Protein AF-A0A286U8Z6-F1 (afdb_monomer)

Structure (mmCIF, N/CA/C/O backbone):
data_AF-A0A286U8Z6-F1
#
_entry.id   AF-A0A286U8Z6-F1
#
loop_
_atom_site.group_PDB
_atom_site.id
_atom_site.type_symbol
_atom_site.label_atom_id
_atom_site.label_alt_id
_atom_site.label_comp_id
_atom_site.label_asym_id
_atom_site.label_entity_id
_atom_site.label_seq_id
_atom_site.pdbx_PDB_ins_code
_atom_site.Cartn_x
_atom_site.Cartn_y
_atom_site.Cartn_z
_atom_site.occupancy
_atom_site.B_iso_or_equiv
_atom_site.auth_seq_id
_atom_site.auth_comp_id
_atom_site.auth_asym_id
_atom_site.auth_atom_id
_atom_site.pdbx_PDB_model_num
ATOM 1 N N . MET A 1 1 ? 6.404 -43.917 1.446 1.00 34.81 1 MET A N 1
ATOM 2 C CA . MET A 1 1 ? 6.718 -42.497 1.704 1.00 34.81 1 MET A CA 1
ATOM 3 C C . MET A 1 1 ? 7.779 -42.082 0.698 1.00 34.81 1 MET A C 1
ATOM 5 O O . MET A 1 1 ? 8.939 -42.401 0.907 1.00 34.81 1 MET A O 1
ATOM 9 N N . SER A 1 2 ? 7.376 -41.496 -0.434 1.00 27.55 2 SER A N 1
ATOM 10 C CA . SER A 1 2 ? 8.307 -41.055 -1.483 1.00 27.55 2 SER A CA 1
ATOM 11 C C . SER A 1 2 ? 8.487 -39.549 -1.390 1.00 27.55 2 SER A C 1
ATOM 13 O O . SER A 1 2 ? 7.549 -38.795 -1.637 1.00 27.55 2 SER A O 1
ATOM 15 N N . SER A 1 3 ? 9.688 -39.123 -1.013 1.00 33.19 3 SER A N 1
ATOM 16 C CA . SER A 1 3 ? 10.133 -37.738 -1.104 1.00 33.19 3 SER A CA 1
ATOM 17 C C . SER A 1 3 ? 10.314 -37.378 -2.578 1.00 33.19 3 SER A C 1
ATOM 19 O O . SER A 1 3 ? 11.259 -37.844 -3.217 1.00 33.19 3 SER A O 1
ATOM 21 N N . ALA A 1 4 ? 9.408 -36.572 -3.128 1.00 36.56 4 ALA A N 1
ATOM 22 C CA . ALA A 1 4 ? 9.619 -35.959 -4.430 1.00 36.56 4 ALA A CA 1
ATOM 23 C C . ALA A 1 4 ? 10.790 -34.972 -4.316 1.00 36.56 4 ALA A C 1
ATOM 25 O O . ALA A 1 4 ? 10.744 -34.014 -3.543 1.00 36.56 4 ALA A O 1
ATOM 26 N N . PHE A 1 5 ? 11.863 -35.250 -5.049 1.00 37.28 5 PHE A N 1
ATOM 27 C CA . PHE A 1 5 ? 13.018 -34.374 -5.180 1.00 37.28 5 PHE A CA 1
ATOM 28 C C . PHE A 1 5 ? 12.557 -33.109 -5.919 1.00 37.28 5 PHE A C 1
ATOM 30 O O . PHE A 1 5 ? 12.151 -33.193 -7.075 1.00 37.28 5 PHE A O 1
ATOM 37 N N . SER A 1 6 ? 12.561 -31.955 -5.250 1.00 39.00 6 SER A N 1
ATOM 38 C CA . SER A 1 6 ? 12.288 -30.665 -5.891 1.00 39.00 6 SER A CA 1
ATOM 39 C C . SER A 1 6 ? 13.607 -30.138 -6.467 1.00 39.00 6 SER A C 1
ATOM 41 O O . SER A 1 6 ? 14.506 -29.812 -5.684 1.00 39.00 6 SER A O 1
ATOM 43 N N . PRO A 1 7 ? 13.802 -30.115 -7.798 1.00 43.09 7 PRO A N 1
ATOM 44 C CA . PRO A 1 7 ? 15.037 -29.604 -8.372 1.00 43.09 7 PRO A CA 1
ATOM 45 C C . PRO A 1 7 ? 15.140 -28.092 -8.134 1.00 43.09 7 PRO A C 1
ATOM 47 O O . PRO A 1 7 ? 14.187 -27.341 -8.329 1.00 43.09 7 PRO A O 1
ATOM 50 N N . SER A 1 8 ? 16.322 -27.645 -7.708 1.00 44.41 8 SER A N 1
ATOM 51 C CA . SER A 1 8 ? 16.626 -26.233 -7.458 1.00 44.41 8 SER A CA 1
ATOM 52 C C . SER A 1 8 ? 16.447 -25.394 -8.736 1.00 44.41 8 SER A C 1
ATOM 54 O O . SER A 1 8 ? 16.735 -25.868 -9.833 1.00 44.41 8 SER A O 1
ATOM 56 N N . SER A 1 9 ? 16.011 -24.135 -8.628 1.00 50.06 9 SER A N 1
ATOM 57 C CA . SER A 1 9 ? 15.718 -23.248 -9.776 1.00 50.06 9 SER A CA 1
ATOM 58 C C . SER A 1 9 ? 16.916 -23.014 -10.711 1.00 50.06 9 SER A C 1
ATOM 60 O O . SER A 1 9 ? 16.741 -22.757 -11.902 1.00 50.06 9 SER A O 1
ATOM 62 N N . ALA A 1 10 ? 18.141 -23.173 -10.203 1.00 46.72 10 ALA A N 1
ATOM 63 C CA . ALA A 1 10 ? 19.365 -23.183 -11.003 1.00 46.72 10 ALA A CA 1
ATOM 64 C C . ALA A 1 10 ? 19.469 -24.416 -11.926 1.00 46.72 10 ALA A C 1
ATOM 66 O O . ALA A 1 10 ? 19.977 -24.310 -13.039 1.00 46.72 10 ALA A O 1
ATOM 67 N N . PHE A 1 11 ? 18.940 -25.567 -11.497 1.00 47.09 11 PHE A N 1
ATOM 68 C CA . PHE A 1 11 ? 18.894 -26.796 -12.292 1.00 47.09 11 PHE A CA 1
ATOM 69 C C . PHE A 1 11 ? 17.895 -26.672 -13.446 1.00 47.09 11 PHE A C 1
ATOM 71 O O . PHE A 1 11 ? 18.220 -27.051 -14.565 1.00 47.09 11 PHE A O 1
ATOM 78 N N . LEU A 1 12 ? 16.735 -26.044 -13.209 1.00 48.75 12 LEU A N 1
ATOM 79 C CA . LEU A 1 12 ? 15.748 -25.756 -14.259 1.00 48.75 12 LEU A CA 1
ATOM 80 C C . LEU A 1 12 ? 16.301 -24.820 -15.351 1.00 48.75 12 LEU A C 1
ATOM 82 O O . LEU A 1 12 ? 15.948 -24.986 -16.513 1.00 48.75 12 LEU A O 1
ATOM 86 N N . ARG A 1 13 ? 17.221 -23.899 -15.017 1.00 51.94 13 ARG A N 1
ATOM 87 C CA . ARG A 1 13 ? 17.936 -23.078 -16.018 1.00 51.94 13 ARG A CA 1
ATOM 88 C C . ARG A 1 13 ? 18.969 -23.869 -16.827 1.00 51.94 13 ARG A C 1
ATOM 90 O O . ARG A 1 13 ? 19.169 -23.559 -17.994 1.00 51.94 13 ARG A O 1
ATOM 97 N N . ALA A 1 14 ? 19.619 -24.872 -16.235 1.00 46.00 14 ALA A N 1
ATOM 98 C CA . ALA A 1 14 ? 20.707 -25.616 -16.877 1.00 46.00 14 ALA A CA 1
ATOM 99 C C . ALA A 1 14 ? 20.228 -26.685 -17.881 1.00 46.00 14 ALA A C 1
ATOM 101 O O . ALA A 1 14 ? 20.954 -27.020 -18.811 1.00 46.00 14 ALA A O 1
ATOM 102 N N . ILE A 1 15 ? 19.004 -27.201 -17.723 1.00 48.03 15 ILE A N 1
ATOM 103 C CA . ILE A 1 15 ? 18.417 -28.248 -18.589 1.00 48.03 15 ILE A CA 1
ATOM 104 C C . ILE A 1 15 ? 17.512 -27.700 -19.711 1.00 48.03 15 ILE A C 1
ATOM 106 O O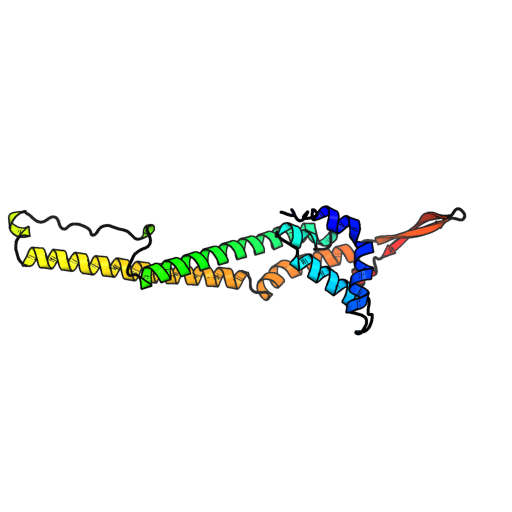 . ILE A 1 15 ? 16.883 -28.465 -20.443 1.00 48.03 15 ILE A O 1
ATOM 110 N N . SER A 1 16 ? 17.432 -26.375 -19.847 1.00 49.81 16 SER A N 1
ATOM 111 C CA . SER A 1 16 ? 16.469 -25.661 -20.695 1.00 49.81 16 SER A CA 1
ATOM 112 C C . SER A 1 16 ? 16.854 -25.545 -22.187 1.00 49.81 16 SER A C 1
ATOM 114 O O . SER A 1 16 ? 16.588 -24.516 -22.798 1.00 49.81 16 SER A O 1
ATOM 116 N N . PRO A 1 17 ? 17.490 -26.557 -22.799 1.00 48.31 17 PRO A N 1
ATOM 117 C CA . PRO A 1 17 ? 17.179 -26.868 -24.204 1.00 48.31 17 PRO A CA 1
ATOM 118 C C . PRO A 1 17 ? 16.409 -28.187 -24.370 1.00 48.31 17 PRO A C 1
ATOM 120 O O . PRO A 1 17 ? 15.693 -28.362 -25.347 1.00 48.31 17 PRO A O 1
ATOM 123 N N . ALA A 1 18 ? 16.508 -29.122 -23.419 1.00 42.31 18 ALA A N 1
ATOM 124 C CA . ALA A 1 18 ? 15.967 -30.477 -23.586 1.00 42.31 18 ALA A CA 1
ATOM 125 C C . ALA A 1 18 ? 14.460 -30.575 -23.284 1.00 42.31 18 ALA A C 1
ATOM 127 O O . ALA A 1 18 ? 13.753 -31.365 -23.905 1.00 42.31 18 ALA A O 1
ATOM 128 N N . ASN A 1 19 ? 13.941 -29.730 -22.385 1.00 44.62 19 ASN A N 1
ATOM 129 C CA . ASN A 1 19 ? 12.501 -29.660 -22.102 1.00 44.62 19 ASN A CA 1
ATOM 130 C C . ASN A 1 19 ? 11.689 -28.928 -23.188 1.00 44.62 19 ASN A C 1
ATOM 132 O O . ASN A 1 19 ? 10.462 -29.005 -23.163 1.00 44.62 19 ASN A O 1
ATOM 136 N N . PHE A 1 20 ? 12.341 -28.254 -24.144 1.00 47.41 20 PHE A N 1
ATOM 137 C CA . PHE A 1 20 ? 11.663 -27.599 -25.270 1.00 47.41 20 PHE A CA 1
ATOM 138 C C . PHE A 1 20 ? 10.975 -28.615 -26.198 1.00 47.41 20 PHE A C 1
ATOM 140 O O . PHE A 1 20 ? 9.839 -28.393 -26.612 1.00 47.41 20 PHE A O 1
ATOM 147 N N . ALA A 1 21 ? 11.593 -29.780 -26.421 1.00 43.44 21 ALA A N 1
ATOM 148 C CA . ALA A 1 21 ? 11.069 -30.797 -27.336 1.00 43.44 21 ALA A CA 1
ATOM 149 C C . ALA A 1 21 ? 9.792 -31.502 -26.830 1.00 43.44 21 ALA A C 1
ATOM 151 O O . ALA A 1 21 ? 9.011 -32.017 -27.626 1.00 43.44 21 ALA A O 1
ATOM 152 N N . PHE A 1 22 ? 9.549 -31.539 -25.513 1.00 40.09 22 PHE A N 1
ATOM 153 C CA . PHE A 1 22 ? 8.395 -32.260 -24.953 1.00 40.09 22 PHE A CA 1
ATOM 154 C C . PHE A 1 22 ? 7.093 -31.445 -24.954 1.00 40.09 22 PHE A C 1
ATOM 156 O O . PHE A 1 22 ? 6.013 -32.033 -24.932 1.00 40.09 22 PHE A O 1
ATOM 163 N N . ILE A 1 23 ? 7.176 -30.110 -24.995 1.00 43.09 23 ILE A N 1
ATOM 164 C CA . ILE A 1 23 ? 6.000 -29.220 -24.997 1.00 43.09 23 ILE A CA 1
ATOM 165 C C . ILE A 1 23 ? 5.606 -28.816 -26.428 1.00 43.09 23 ILE A C 1
ATOM 167 O O . ILE A 1 23 ? 4.416 -28.633 -26.692 1.00 43.09 23 ILE A O 1
ATOM 171 N N . GLU A 1 24 ? 6.554 -28.790 -27.377 1.00 42.06 24 GLU A N 1
ATOM 172 C CA . GLU A 1 24 ? 6.274 -28.608 -28.816 1.00 42.06 24 GLU A CA 1
ATOM 173 C C . GLU A 1 24 ? 5.205 -29.578 -29.345 1.00 42.06 24 GLU A C 1
ATOM 175 O O . GLU A 1 24 ? 4.396 -29.213 -30.195 1.00 42.06 24 GLU A O 1
ATOM 180 N N . VAL A 1 25 ? 5.136 -30.793 -28.793 1.00 44.66 25 VAL A N 1
ATOM 181 C CA . VAL A 1 25 ? 4.177 -31.821 -29.226 1.00 44.66 25 VAL A CA 1
ATOM 182 C C . VAL A 1 25 ? 2.728 -31.493 -28.826 1.00 44.66 25 VAL A C 1
ATOM 184 O O . VAL A 1 25 ? 1.808 -31.981 -29.476 1.00 44.66 25 VAL A O 1
ATOM 187 N N . GLN A 1 26 ? 2.486 -30.646 -27.815 1.00 41.50 26 GLN A N 1
ATOM 188 C CA . GLN A 1 26 ? 1.120 -30.277 -27.402 1.00 41.50 26 GLN A CA 1
ATOM 189 C C . GLN A 1 26 ? 0.588 -28.971 -28.012 1.00 41.50 26 GLN A C 1
ATOM 191 O O . GLN A 1 26 ? -0.624 -28.765 -27.988 1.00 41.50 26 GLN A O 1
ATOM 196 N N . PHE A 1 27 ? 1.441 -28.111 -28.579 1.00 39.50 27 PHE A N 1
ATOM 197 C CA . PHE A 1 27 ? 1.034 -26.803 -29.126 1.00 39.50 27 PHE A CA 1
ATOM 198 C C . PHE A 1 27 ? 1.195 -26.660 -30.649 1.00 39.50 27 PHE A C 1
ATOM 200 O O . PHE A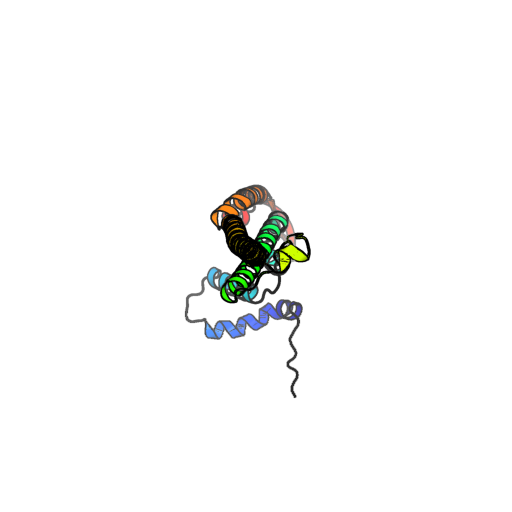 1 27 ? 0.883 -25.607 -31.200 1.00 39.50 27 PHE A O 1
ATOM 207 N N . SER A 1 28 ? 1.600 -27.721 -31.351 1.00 35.38 28 SER A N 1
ATOM 208 C CA . SER A 1 28 ? 1.911 -27.742 -32.793 1.00 35.38 28 SER A CA 1
ATOM 209 C C . SER A 1 28 ? 0.737 -27.497 -33.763 1.00 35.38 28 SER A C 1
ATOM 211 O O . SER A 1 28 ? 0.888 -27.713 -34.963 1.00 35.38 28 SER A O 1
ATOM 213 N N . VAL A 1 29 ? -0.423 -27.022 -33.293 1.00 45.22 29 VAL A N 1
ATOM 214 C CA . VAL A 1 29 ? -1.593 -26.720 -34.145 1.00 45.22 29 VAL A CA 1
ATOM 215 C C . VAL A 1 29 ? -1.782 -25.215 -34.397 1.00 45.22 29 VAL A C 1
ATOM 217 O O . VAL A 1 29 ? -2.624 -24.841 -35.207 1.00 45.22 29 VAL A O 1
ATOM 220 N N . ILE A 1 30 ? -0.994 -24.327 -33.781 1.00 41.44 30 ILE A N 1
ATOM 221 C CA . ILE A 1 30 ? -1.108 -22.878 -34.023 1.00 41.44 30 ILE A CA 1
ATOM 222 C C . ILE A 1 30 ? 0.237 -22.336 -34.514 1.00 41.44 30 ILE A C 1
ATOM 224 O O . ILE A 1 30 ? 1.266 -22.534 -33.877 1.00 41.44 30 ILE A O 1
ATOM 228 N N . GLU A 1 31 ? 0.185 -21.712 -35.690 1.00 39.88 31 GLU A N 1
ATOM 229 C CA . GLU A 1 31 ? 1.273 -21.208 -36.530 1.00 39.88 31 GLU A CA 1
ATOM 230 C C . GLU A 1 31 ? 2.553 -20.775 -35.794 1.00 39.88 31 GLU A C 1
ATOM 232 O O . GLU A 1 31 ? 2.558 -19.916 -34.909 1.00 39.88 31 GLU A O 1
ATOM 237 N N . GLN A 1 32 ? 3.668 -21.355 -36.245 1.00 42.69 32 GLN A N 1
ATOM 238 C CA . GLN A 1 32 ? 5.030 -21.007 -35.862 1.00 42.69 32 GLN A CA 1
ATOM 239 C C . GLN A 1 32 ? 5.368 -19.587 -36.340 1.00 42.69 32 GLN A C 1
ATOM 241 O O . GLN A 1 32 ? 5.804 -19.383 -37.469 1.00 42.69 32 GLN A O 1
ATOM 246 N N . SER A 1 33 ? 5.207 -18.599 -35.462 1.00 43.41 33 SER A N 1
ATOM 247 C CA . SER A 1 33 ? 6.008 -17.375 -35.521 1.00 43.41 33 SER A CA 1
ATOM 248 C C . SER A 1 33 ? 6.913 -17.336 -34.291 1.00 43.41 33 SER A C 1
ATOM 250 O O . SER A 1 33 ? 6.452 -17.525 -33.162 1.00 43.41 33 SER A O 1
ATOM 252 N N . GLU A 1 34 ? 8.215 -17.129 -34.498 1.00 48.97 34 GLU A N 1
ATOM 253 C CA . GLU A 1 34 ? 9.250 -17.147 -33.446 1.00 48.97 34 GLU A CA 1
ATOM 254 C C . GLU A 1 34 ? 8.919 -16.223 -32.253 1.00 48.97 34 GLU A C 1
ATOM 256 O O . GLU A 1 34 ? 9.298 -16.503 -31.113 1.00 48.97 34 GLU A O 1
ATOM 261 N N . GLY A 1 35 ? 8.133 -15.164 -32.483 1.00 47.66 35 GLY A N 1
ATOM 262 C CA . GLY A 1 35 ? 7.669 -14.246 -31.442 1.00 47.66 35 GLY A CA 1
ATOM 263 C C . GLY A 1 35 ? 6.716 -14.876 -30.418 1.00 47.66 35 GLY A C 1
ATOM 264 O O . GLY A 1 35 ? 6.821 -14.587 -29.226 1.00 47.66 35 GLY A O 1
ATOM 265 N N . VAL A 1 36 ? 5.816 -15.776 -30.832 1.00 48.78 36 VAL A N 1
ATOM 266 C CA . VAL A 1 36 ? 4.805 -16.370 -29.933 1.00 48.78 36 VAL A CA 1
ATOM 267 C C . VAL A 1 36 ? 5.448 -17.352 -28.949 1.00 48.78 36 VAL A C 1
ATOM 269 O O . VAL A 1 36 ? 5.123 -17.344 -27.760 1.00 48.78 36 VAL A O 1
ATOM 272 N N . LEU A 1 37 ? 6.430 -18.134 -29.406 1.00 51.28 37 LEU A N 1
ATOM 273 C CA . LEU A 1 37 ? 7.177 -19.073 -28.559 1.00 51.28 37 LEU A CA 1
ATOM 274 C C . LEU A 1 37 ? 8.032 -18.342 -27.506 1.00 51.28 37 LEU A C 1
ATOM 276 O O . LEU A 1 37 ? 8.077 -18.749 -26.339 1.00 51.28 37 LEU A O 1
ATOM 280 N N . SER A 1 38 ? 8.645 -17.214 -27.884 1.00 54.09 38 SER A N 1
ATOM 281 C CA . SER A 1 38 ? 9.379 -16.343 -26.957 1.00 54.09 38 SER A CA 1
ATOM 282 C C . SER A 1 38 ? 8.455 -15.752 -25.880 1.00 54.09 38 SER A C 1
ATOM 284 O O . SER A 1 38 ? 8.758 -15.823 -24.686 1.00 54.09 38 SER A O 1
ATOM 286 N N . HIS A 1 39 ? 7.262 -15.282 -26.261 1.00 54.59 39 HIS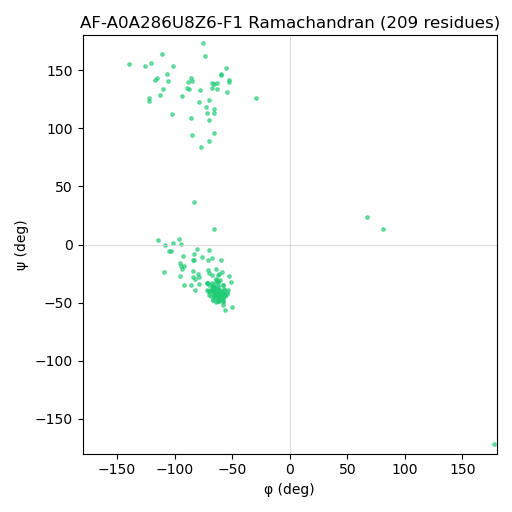 A N 1
ATOM 287 C CA . HIS A 1 39 ? 6.266 -14.770 -25.315 1.00 54.59 39 HIS A CA 1
ATOM 288 C C . HIS A 1 39 ? 5.750 -15.837 -24.332 1.00 54.59 39 HIS A C 1
ATOM 290 O O . HIS A 1 39 ? 5.629 -15.558 -23.134 1.00 54.59 39 HIS A O 1
ATOM 296 N N . CYS A 1 40 ? 5.488 -17.063 -24.797 1.00 58.50 40 CYS A N 1
ATOM 297 C CA . CYS A 1 40 ? 5.032 -18.161 -23.938 1.00 58.50 40 CYS A CA 1
ATOM 298 C C . CYS A 1 40 ? 6.087 -18.573 -22.898 1.00 58.50 40 CYS A C 1
ATOM 300 O O . CYS A 1 40 ? 5.751 -18.766 -21.726 1.00 58.50 40 CYS A O 1
ATOM 302 N N . SER A 1 41 ? 7.362 -18.652 -23.291 1.00 65.19 41 SER A N 1
ATOM 303 C CA . SER A 1 41 ? 8.453 -19.007 -22.372 1.00 65.19 41 SER A CA 1
ATOM 304 C C . SER A 1 41 ? 8.688 -17.932 -21.301 1.00 65.19 41 SER A C 1
ATOM 306 O O . SER A 1 41 ? 8.830 -18.253 -20.118 1.00 65.19 41 SER A O 1
ATOM 308 N N . HIS A 1 42 ? 8.625 -16.651 -21.677 1.00 67.56 42 HIS A N 1
ATOM 309 C CA . HIS A 1 42 ? 8.766 -15.530 -20.746 1.00 67.56 42 HIS A CA 1
ATOM 310 C C . HIS A 1 42 ? 7.634 -15.516 -19.705 1.00 67.56 42 HIS A C 1
ATOM 312 O O . HIS A 1 42 ? 7.878 -15.326 -18.512 1.00 67.56 42 HIS A O 1
ATOM 318 N N . TRP A 1 43 ? 6.397 -15.778 -20.133 1.00 72.31 43 TRP A N 1
ATOM 319 C CA . TRP A 1 43 ? 5.238 -15.859 -19.243 1.00 72.31 43 TRP A CA 1
ATOM 320 C C . TRP A 1 43 ? 5.336 -17.020 -18.246 1.00 72.31 43 TRP A C 1
ATOM 322 O O . TRP A 1 43 ? 5.032 -16.853 -17.065 1.00 72.31 43 TRP A O 1
ATOM 332 N N . GLN A 1 44 ? 5.809 -18.188 -18.684 1.00 72.12 44 GLN A N 1
ATOM 333 C CA . GLN A 1 44 ? 5.968 -19.350 -17.810 1.00 72.12 44 GLN A CA 1
ATOM 334 C C . GLN A 1 44 ? 7.060 -19.133 -16.751 1.00 72.12 44 GLN A C 1
ATOM 336 O O . GLN A 1 44 ? 6.869 -19.478 -15.583 1.00 72.12 44 GLN A O 1
ATOM 341 N N . ILE A 1 45 ? 8.175 -18.496 -17.127 1.00 74.19 45 ILE A N 1
ATOM 342 C CA . ILE A 1 45 ? 9.215 -18.088 -16.172 1.00 74.19 45 ILE A CA 1
ATOM 343 C C . ILE A 1 45 ? 8.635 -17.075 -15.182 1.00 74.19 45 ILE A C 1
ATOM 345 O O . ILE A 1 45 ? 8.805 -17.251 -13.976 1.00 74.19 45 ILE A O 1
ATOM 349 N N . PHE A 1 46 ? 7.871 -16.089 -15.665 1.00 77.62 46 PHE A N 1
ATOM 350 C CA . PHE A 1 46 ? 7.235 -15.081 -14.818 1.00 77.62 46 PHE A CA 1
ATOM 351 C C . PHE A 1 46 ? 6.333 -15.722 -13.753 1.00 77.62 46 PHE A C 1
ATOM 353 O O . PHE A 1 46 ? 6.437 -15.372 -12.579 1.00 77.62 46 PHE A O 1
ATOM 360 N N . GLN A 1 47 ? 5.535 -16.731 -14.113 1.00 79.25 47 GLN A N 1
ATOM 361 C CA . GLN A 1 47 ? 4.690 -17.458 -13.155 1.00 79.25 47 GLN A CA 1
ATOM 362 C C . GLN A 1 47 ? 5.472 -18.236 -12.088 1.00 79.25 47 GLN A C 1
ATOM 364 O O . GLN A 1 47 ? 4.981 -18.411 -10.977 1.00 79.25 47 GLN A O 1
ATOM 369 N N . SER A 1 48 ? 6.683 -18.701 -12.404 1.00 78.25 48 SER A N 1
ATOM 370 C CA . SER A 1 48 ? 7.543 -19.425 -11.454 1.00 78.25 48 SER A CA 1
ATOM 371 C C . SER A 1 48 ? 8.306 -18.510 -10.485 1.00 78.25 48 SER A C 1
ATOM 373 O O . SER A 1 48 ? 9.029 -18.976 -9.600 1.00 78.25 48 SER A O 1
ATOM 375 N N . THR A 1 49 ? 8.163 -17.198 -10.661 1.00 80.88 49 THR A N 1
ATOM 376 C CA . THR A 1 49 ? 8.923 -16.180 -9.946 1.00 80.88 49 THR A CA 1
ATOM 377 C C . THR A 1 49 ? 8.387 -15.961 -8.534 1.00 80.88 49 THR A C 1
ATOM 379 O O . THR A 1 49 ? 7.235 -15.577 -8.357 1.00 80.88 49 THR A O 1
ATOM 382 N N . ASN A 1 50 ? 9.237 -16.132 -7.517 1.00 83.81 50 ASN A N 1
ATOM 383 C CA . ASN A 1 50 ? 8.827 -16.008 -6.109 1.00 83.81 50 ASN A CA 1
ATOM 384 C C . ASN A 1 50 ? 9.298 -14.713 -5.431 1.00 83.81 50 ASN A C 1
ATOM 386 O O . ASN A 1 50 ? 8.946 -14.455 -4.278 1.00 83.81 50 ASN A O 1
ATOM 390 N N . SER A 1 51 ? 10.103 -13.892 -6.110 1.00 86.94 51 SER A N 1
ATOM 391 C CA . SER A 1 51 ? 10.613 -12.640 -5.554 1.00 86.94 51 SER A CA 1
ATOM 392 C C . SER A 1 51 ? 10.621 -11.504 -6.573 1.00 86.94 51 SER A C 1
ATOM 394 O O . SER A 1 51 ? 10.720 -11.709 -7.779 1.00 86.94 51 SER A O 1
ATOM 396 N N . VAL A 1 52 ? 10.567 -10.267 -6.076 1.00 86.88 52 VAL A N 1
ATOM 397 C CA . VAL A 1 52 ? 10.650 -9.061 -6.919 1.00 86.88 52 VAL A CA 1
ATOM 398 C C . VAL A 1 52 ? 11.997 -8.987 -7.645 1.00 86.88 52 VAL A C 1
ATOM 400 O O . VAL A 1 52 ? 12.057 -8.546 -8.787 1.00 86.88 52 VAL A O 1
ATOM 403 N N . ASN A 1 53 ? 13.074 -9.452 -7.007 1.00 86.25 53 ASN A N 1
ATOM 404 C CA . ASN A 1 53 ? 14.404 -9.463 -7.613 1.00 86.25 53 ASN A CA 1
ATOM 405 C C . ASN A 1 53 ? 14.478 -10.415 -8.804 1.00 86.25 53 ASN A C 1
ATOM 407 O O . ASN A 1 53 ? 15.127 -10.090 -9.792 1.00 86.25 53 ASN A O 1
ATOM 411 N N . ASP A 1 54 ? 13.788 -11.551 -8.733 1.00 85.88 54 ASP A N 1
ATOM 412 C CA . ASP A 1 54 ? 13.725 -12.489 -9.847 1.00 85.88 54 ASP A CA 1
ATOM 413 C C . ASP A 1 54 ? 12.939 -11.891 -11.029 1.00 85.88 54 ASP A C 1
ATOM 415 O O . ASP A 1 54 ? 13.357 -12.052 -12.170 1.00 85.88 54 ASP A O 1
ATOM 419 N N . VAL A 1 55 ? 11.880 -11.108 -10.774 1.00 86.00 55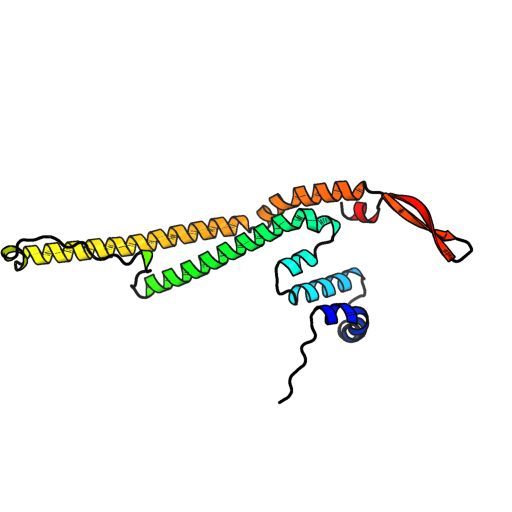 VAL A N 1
ATOM 420 C CA . VAL A 1 55 ? 11.165 -10.361 -11.832 1.00 86.00 55 VAL A CA 1
ATOM 421 C C . VAL A 1 55 ? 12.080 -9.307 -12.465 1.00 86.00 55 VAL A C 1
ATOM 423 O O . VAL A 1 55 ? 12.154 -9.186 -13.685 1.00 86.00 55 VAL A O 1
ATOM 426 N N . ILE A 1 56 ? 12.836 -8.560 -11.653 1.00 87.38 56 ILE A N 1
ATOM 427 C CA . ILE A 1 56 ? 13.827 -7.590 -12.153 1.00 87.38 56 ILE A CA 1
ATOM 428 C C . ILE A 1 56 ? 14.933 -8.305 -12.951 1.00 87.38 56 ILE A C 1
ATOM 430 O O . ILE A 1 56 ? 15.453 -7.758 -13.926 1.00 87.38 56 ILE A O 1
ATOM 434 N N . ALA A 1 57 ? 15.257 -9.549 -12.589 1.00 85.94 57 ALA A N 1
ATOM 435 C CA . ALA A 1 57 ? 16.201 -10.396 -13.306 1.00 85.94 57 ALA A CA 1
ATOM 436 C C . ALA A 1 57 ? 15.696 -10.884 -14.683 1.00 85.94 57 ALA A C 1
ATOM 438 O O . ALA A 1 57 ? 16.473 -11.485 -15.429 1.00 85.94 57 ALA A O 1
ATOM 439 N N . MET A 1 58 ? 14.446 -10.592 -15.051 1.00 84.75 58 MET A N 1
ATOM 440 C CA . MET A 1 58 ? 13.897 -10.845 -16.390 1.00 84.75 58 MET A CA 1
ATOM 441 C C . MET A 1 58 ? 13.993 -9.617 -17.310 1.00 84.75 58 MET A C 1
ATOM 443 O O . MET A 1 58 ? 13.957 -9.760 -18.528 1.00 84.75 58 MET A O 1
ATOM 447 N N . VAL A 1 59 ? 14.174 -8.415 -16.748 1.00 85.75 59 VAL A N 1
ATOM 448 C CA . VAL A 1 59 ? 14.406 -7.180 -17.520 1.00 85.75 59 VAL A CA 1
ATOM 449 C C . VAL A 1 59 ? 15.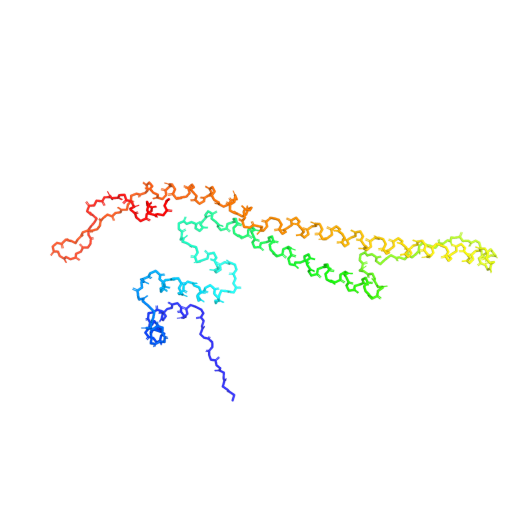754 -7.278 -18.247 1.00 85.75 59 VAL A C 1
ATOM 451 O O . VAL A 1 59 ? 16.716 -7.723 -17.610 1.00 85.75 59 VAL A O 1
ATOM 454 N N . PRO A 1 60 ? 15.877 -6.847 -19.519 1.00 85.94 60 PRO A N 1
ATOM 455 C CA . PRO A 1 60 ? 17.154 -6.856 -20.228 1.00 85.94 60 PRO A CA 1
ATOM 456 C C . PRO A 1 60 ? 18.264 -6.147 -19.440 1.00 85.94 60 PRO A C 1
ATOM 458 O O . PRO A 1 60 ? 18.029 -5.131 -18.777 1.00 85.94 60 PRO A O 1
ATOM 461 N N . GLN A 1 61 ? 19.477 -6.703 -19.499 1.00 83.56 61 GLN A N 1
ATOM 462 C CA . GLN A 1 61 ? 20.605 -6.285 -18.660 1.00 83.56 61 GLN A CA 1
ATOM 463 C C . GLN A 1 61 ? 20.922 -4.789 -18.817 1.00 83.56 61 GLN A C 1
ATOM 465 O O . GLN A 1 61 ? 21.177 -4.112 -17.819 1.00 83.56 61 GLN A O 1
ATOM 470 N N . ASP A 1 62 ? 20.820 -4.268 -20.040 1.00 84.56 62 ASP A N 1
ATOM 471 C CA . ASP A 1 62 ? 21.076 -2.863 -20.359 1.00 84.56 62 ASP A CA 1
ATOM 472 C C . ASP A 1 62 ? 20.121 -1.899 -19.651 1.00 84.56 62 ASP A C 1
ATOM 474 O O . ASP A 1 62 ? 20.532 -0.822 -19.243 1.00 84.56 62 ASP A O 1
ATOM 478 N N . TYR A 1 63 ? 18.874 -2.300 -19.403 1.00 86.12 63 TYR A N 1
ATOM 479 C CA . TYR A 1 63 ? 17.883 -1.463 -18.720 1.00 86.12 63 TYR A CA 1
ATOM 480 C C . TYR A 1 63 ? 17.840 -1.704 -17.209 1.00 86.12 63 TYR A C 1
ATOM 482 O O . TYR A 1 63 ? 17.364 -0.856 -16.447 1.00 86.12 63 TYR A O 1
ATOM 490 N N . ARG A 1 64 ? 18.333 -2.859 -16.745 1.00 88.38 64 ARG A N 1
ATOM 491 C CA . ARG A 1 64 ? 18.193 -3.299 -15.351 1.00 88.38 64 ARG A CA 1
ATOM 492 C C . ARG A 1 64 ? 18.754 -2.289 -14.357 1.00 88.38 64 ARG A C 1
ATOM 494 O O . ARG A 1 64 ? 18.088 -1.990 -13.373 1.00 88.38 64 ARG A O 1
ATOM 501 N N . HIS A 1 65 ? 19.936 -1.738 -14.617 1.00 87.62 65 HIS A N 1
ATOM 502 C CA . HIS A 1 65 ? 20.593 -0.805 -13.698 1.00 87.62 65 HIS A CA 1
ATOM 503 C C . HIS A 1 65 ? 19.813 0.510 -13.498 1.00 87.62 65 HIS A C 1
ATOM 505 O O . HIS A 1 65 ? 19.838 1.077 -12.410 1.00 87.62 65 HIS A O 1
ATOM 511 N N . ILE A 1 66 ? 19.067 0.961 -14.511 1.00 90.25 66 ILE A N 1
ATOM 512 C CA . ILE A 1 66 ? 18.263 2.194 -14.459 1.00 90.25 66 ILE A CA 1
ATOM 513 C C . ILE A 1 66 ? 16.881 1.930 -13.852 1.00 90.25 66 ILE A C 1
ATOM 515 O O . ILE A 1 66 ? 16.315 2.789 -13.171 1.00 90.25 66 ILE A O 1
ATOM 519 N N . LEU A 1 67 ? 16.319 0.746 -14.111 1.00 90.75 67 LEU A N 1
ATOM 520 C CA . LEU A 1 67 ? 14.960 0.389 -13.709 1.00 90.75 67 LEU A CA 1
ATOM 521 C C . LEU A 1 67 ? 14.879 -0.302 -12.346 1.00 90.75 67 LEU A C 1
ATOM 523 O O . LEU A 1 67 ? 13.810 -0.298 -11.742 1.00 90.75 67 LEU A O 1
ATOM 527 N N . GLN A 1 68 ? 15.976 -0.857 -11.827 1.00 90.56 68 GLN A N 1
ATOM 528 C CA . GLN A 1 68 ? 15.973 -1.630 -10.584 1.00 90.56 68 GLN A CA 1
ATOM 529 C C . GLN A 1 68 ? 15.403 -0.845 -9.397 1.00 90.56 68 GLN A C 1
ATOM 531 O O . GLN A 1 68 ? 14.448 -1.299 -8.767 1.00 90.56 68 GLN A O 1
ATOM 536 N N . GLU A 1 69 ? 15.957 0.328 -9.087 1.00 92.75 69 GLU A N 1
ATOM 537 C CA . GLU A 1 69 ? 15.492 1.140 -7.958 1.00 92.75 69 GLU A CA 1
ATOM 538 C C . GLU A 1 69 ? 14.027 1.596 -8.132 1.00 92.75 69 GLU A C 1
ATOM 540 O O . GLU A 1 69 ? 13.227 1.369 -7.217 1.00 92.75 69 GLU A O 1
ATOM 545 N N . PRO A 1 70 ? 13.609 2.146 -9.291 1.00 92.12 70 PRO A N 1
ATOM 546 C CA . PRO A 1 70 ? 12.206 2.473 -9.526 1.00 92.12 70 PRO A CA 1
ATOM 547 C C . PRO A 1 70 ? 11.242 1.286 -9.368 1.00 92.12 70 PRO A C 1
ATOM 549 O O . PRO A 1 70 ? 10.192 1.433 -8.737 1.00 92.12 70 PRO A O 1
ATOM 552 N N . LEU A 1 71 ? 11.590 0.103 -9.889 1.00 92.19 71 LEU A N 1
ATOM 553 C CA . LEU A 1 71 ? 10.764 -1.106 -9.783 1.00 92.19 71 LEU A CA 1
ATOM 554 C C . LEU A 1 71 ? 10.673 -1.614 -8.337 1.00 92.19 71 LEU A C 1
ATOM 556 O O . LEU A 1 71 ? 9.594 -2.000 -7.879 1.00 92.19 71 LEU A O 1
ATOM 560 N N . LEU A 1 72 ? 11.770 -1.544 -7.576 1.00 93.81 72 LEU A N 1
ATOM 561 C CA . LEU A 1 72 ? 11.749 -1.816 -6.138 1.00 93.81 72 LEU A CA 1
ATOM 562 C C . LEU A 1 72 ? 10.849 -0.819 -5.394 1.00 93.81 72 LEU A C 1
ATOM 564 O O . LEU A 1 72 ? 10.099 -1.218 -4.502 1.00 93.81 72 LEU A O 1
ATOM 568 N N . GLY A 1 73 ? 10.859 0.457 -5.785 1.00 93.12 73 GLY A N 1
ATOM 569 C CA . GLY A 1 73 ? 9.956 1.478 -5.251 1.00 93.12 73 GLY A CA 1
ATOM 570 C C . GLY A 1 73 ? 8.473 1.147 -5.471 1.00 93.12 73 GLY A C 1
ATOM 571 O O . GLY A 1 73 ? 7.662 1.289 -4.546 1.00 93.12 73 GLY A O 1
ATOM 572 N N . VAL A 1 74 ? 8.115 0.636 -6.655 1.00 93.81 74 VAL A N 1
ATOM 573 C CA . VAL A 1 74 ? 6.756 0.141 -6.947 1.00 93.81 74 VAL A CA 1
ATOM 574 C C . VAL A 1 74 ? 6.406 -1.025 -6.023 1.00 93.81 74 VAL A C 1
ATOM 576 O O . VAL A 1 74 ? 5.373 -0.990 -5.355 1.00 93.81 74 VAL A O 1
ATOM 579 N N . ALA A 1 75 ? 7.294 -2.013 -5.888 1.00 93.88 75 ALA A N 1
ATOM 580 C CA . ALA A 1 75 ? 7.067 -3.154 -5.004 1.00 93.88 75 ALA A CA 1
ATOM 581 C C . ALA A 1 75 ? 6.872 -2.747 -3.530 1.00 93.88 75 ALA A C 1
ATOM 583 O O . ALA A 1 75 ? 5.978 -3.264 -2.853 1.00 93.88 75 ALA A O 1
ATOM 584 N N . GLN A 1 76 ? 7.652 -1.784 -3.027 1.00 95.19 76 GLN A N 1
ATOM 585 C CA . GLN A 1 76 ? 7.476 -1.249 -1.672 1.00 95.19 76 GLN A CA 1
ATOM 586 C C . GLN A 1 76 ? 6.138 -0.521 -1.506 1.00 95.19 76 GLN A C 1
ATOM 588 O O . GLN A 1 76 ? 5.484 -0.654 -0.470 1.00 95.19 76 GLN A O 1
ATOM 593 N N . THR A 1 77 ? 5.702 0.220 -2.525 1.00 95.62 77 THR A N 1
ATOM 594 C CA . THR A 1 77 ? 4.399 0.901 -2.525 1.00 95.62 77 THR A CA 1
ATOM 595 C C . THR A 1 77 ? 3.256 -0.116 -2.484 1.00 95.62 77 THR A C 1
ATOM 597 O O . THR A 1 77 ? 2.358 0.007 -1.651 1.00 95.62 77 THR A O 1
ATOM 600 N N . THR A 1 78 ? 3.340 -1.191 -3.272 1.00 95.00 78 THR A N 1
ATOM 601 C CA . THR A 1 78 ? 2.386 -2.312 -3.234 1.00 95.00 78 THR A CA 1
ATOM 602 C C . THR A 1 78 ? 2.351 -2.987 -1.865 1.00 95.00 78 THR A C 1
ATOM 604 O O . THR A 1 78 ? 1.274 -3.265 -1.336 1.00 95.00 78 THR A O 1
ATOM 607 N N . LYS A 1 79 ? 3.514 -3.202 -1.236 1.00 95.81 79 LYS A N 1
ATOM 608 C CA . LYS A 1 79 ? 3.595 -3.768 0.118 1.00 95.81 79 LYS A CA 1
ATOM 609 C C . LYS A 1 79 ? 2.877 -2.885 1.144 1.00 95.81 79 LYS A C 1
ATOM 611 O O . LYS A 1 79 ? 2.120 -3.407 1.962 1.00 95.81 79 LYS A O 1
ATOM 616 N N . LYS A 1 80 ? 3.066 -1.562 1.074 1.00 96.88 80 LYS A N 1
ATOM 617 C CA . LYS A 1 80 ? 2.347 -0.593 1.920 1.00 96.88 80 LYS A CA 1
ATOM 618 C C . LYS A 1 80 ? 0.839 -0.642 1.667 1.00 96.88 80 LYS A C 1
ATOM 620 O O . LYS A 1 80 ? 0.080 -0.740 2.624 1.00 96.88 80 LYS A O 1
ATOM 625 N N . ALA A 1 81 ? 0.406 -0.674 0.405 1.00 96.06 81 ALA A N 1
ATOM 626 C CA . ALA A 1 81 ? -1.013 -0.755 0.054 1.00 96.06 81 ALA A CA 1
ATOM 627 C C . ALA A 1 81 ? -1.672 -2.029 0.613 1.00 96.06 81 ALA A C 1
ATOM 629 O O . ALA A 1 81 ? -2.752 -1.969 1.199 1.00 96.06 81 ALA A O 1
ATOM 630 N N . ASN A 1 82 ? -0.998 -3.177 0.508 1.00 96.25 82 ASN A N 1
ATOM 631 C CA . ASN A 1 82 ? -1.478 -4.438 1.077 1.00 96.25 82 ASN A CA 1
ATOM 632 C C . ASN A 1 82 ? -1.565 -4.392 2.609 1.00 96.25 82 ASN A C 1
ATOM 634 O O . ASN A 1 82 ? -2.548 -4.866 3.180 1.00 96.25 82 ASN A O 1
ATOM 638 N N . ALA A 1 83 ? -0.584 -3.783 3.279 1.00 95.75 83 ALA A N 1
ATOM 639 C CA . ALA A 1 83 ? -0.626 -3.589 4.727 1.00 95.75 83 ALA A CA 1
ATOM 640 C C . ALA A 1 83 ? -1.792 -2.676 5.157 1.00 95.75 83 ALA A C 1
ATOM 642 O O . ALA A 1 83 ? -2.486 -2.982 6.133 1.00 95.75 83 ALA A O 1
ATOM 643 N N . SER A 1 84 ? -2.060 -1.597 4.412 1.00 96.19 84 SER A N 1
ATOM 644 C CA . SER A 1 84 ? -3.211 -0.721 4.661 1.00 96.19 84 SER A CA 1
ATOM 645 C C . SER A 1 84 ? -4.540 -1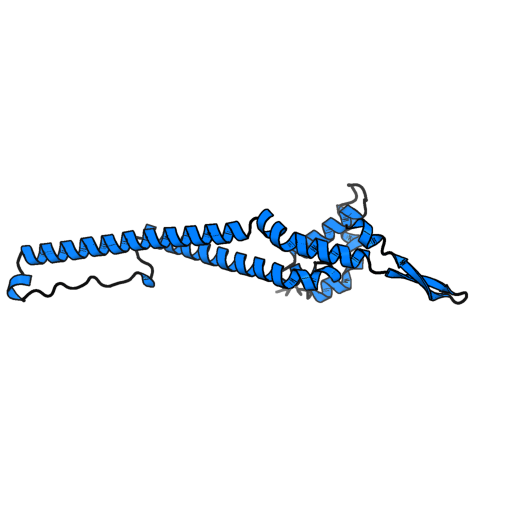.455 4.442 1.00 96.19 84 SER A C 1
ATOM 647 O O . SER A 1 84 ? -5.407 -1.368 5.308 1.00 96.19 84 SER A O 1
ATOM 649 N N . ARG A 1 85 ? -4.686 -2.270 3.382 1.00 97.31 85 ARG A N 1
ATOM 650 C CA . ARG A 1 85 ? -5.878 -3.126 3.175 1.00 97.31 85 ARG A CA 1
ATOM 651 C C . ARG A 1 85 ? -6.114 -4.082 4.341 1.00 97.31 85 ARG A C 1
ATOM 653 O O . ARG A 1 85 ? -7.227 -4.161 4.851 1.00 97.31 85 ARG A O 1
ATOM 660 N N . ALA A 1 86 ? -5.065 -4.765 4.800 1.00 96.62 86 ALA A N 1
ATOM 661 C CA . ALA A 1 86 ? -5.167 -5.675 5.939 1.00 96.62 86 ALA A CA 1
ATOM 662 C C . ALA A 1 86 ? -5.571 -4.944 7.231 1.00 96.62 86 ALA A C 1
ATOM 664 O O . ALA A 1 86 ? -6.332 -5.475 8.037 1.00 96.62 86 ALA A O 1
ATOM 665 N N . THR A 1 87 ? -5.081 -3.718 7.428 1.00 95.44 87 THR A N 1
ATOM 666 C CA . THR A 1 87 ? -5.441 -2.886 8.585 1.00 95.44 87 THR A CA 1
ATOM 667 C C . THR A 1 87 ? -6.898 -2.436 8.520 1.00 95.44 87 THR A C 1
ATOM 669 O O . THR A 1 87 ? -7.604 -2.550 9.519 1.00 95.44 87 THR A O 1
ATOM 672 N N . ILE A 1 88 ? -7.364 -1.990 7.349 1.00 96.12 88 ILE A N 1
ATOM 673 C CA . ILE A 1 88 ? -8.765 -1.610 7.121 1.00 96.12 88 ILE A CA 1
ATOM 674 C C . ILE A 1 88 ? -9.686 -2.793 7.421 1.00 96.12 88 ILE A C 1
ATOM 676 O O . ILE A 1 88 ? -10.591 -2.644 8.234 1.00 96.12 88 ILE A O 1
ATOM 680 N N . ALA A 1 89 ? -9.398 -3.977 6.871 1.00 96.50 89 ALA A N 1
ATOM 681 C CA . ALA A 1 89 ? -10.200 -5.178 7.111 1.00 96.50 89 ALA A CA 1
ATOM 682 C C . ALA A 1 89 ? -10.293 -5.530 8.609 1.00 96.50 89 ALA A C 1
ATOM 684 O O . ALA A 1 89 ? -11.369 -5.836 9.122 1.00 96.50 89 ALA A O 1
ATOM 685 N N . LYS A 1 90 ? -9.178 -5.423 9.349 1.00 94.75 90 LYS A N 1
ATOM 686 C CA . LYS A 1 90 ? -9.173 -5.624 10.809 1.00 94.75 90 LYS A CA 1
ATOM 687 C C . LYS A 1 90 ? -10.021 -4.580 11.539 1.00 94.75 90 LYS A C 1
ATOM 689 O O . LYS A 1 90 ? -10.731 -4.915 12.480 1.00 94.75 90 LYS A O 1
ATOM 694 N N . TRP A 1 91 ? -9.939 -3.312 11.147 1.00 94.88 91 TRP A N 1
ATOM 695 C CA . TRP A 1 91 ? -10.699 -2.231 11.785 1.00 94.88 91 TRP A CA 1
ATOM 696 C C . TRP A 1 91 ? -12.194 -2.284 11.469 1.00 94.88 91 TRP A C 1
ATOM 698 O O . TRP A 1 91 ? -13.003 -1.992 12.346 1.00 94.88 91 TRP A O 1
ATOM 708 N N . GLU A 1 92 ? -12.569 -2.735 10.274 1.00 94.94 92 GLU A N 1
ATOM 709 C CA . GLU A 1 92 ? -13.957 -3.047 9.918 1.00 94.94 92 GLU A CA 1
ATOM 710 C C . GLU A 1 92 ? -14.503 -4.201 10.770 1.00 94.94 92 GLU A C 1
ATOM 712 O O . GLU A 1 92 ? -15.625 -4.122 11.268 1.00 94.94 92 GLU A O 1
ATOM 717 N N . GLN A 1 93 ? -13.692 -5.232 11.037 1.00 94.88 93 GLN A N 1
ATOM 718 C CA . GLN A 1 93 ? -14.071 -6.313 11.952 1.00 94.88 93 GLN A CA 1
ATOM 719 C C . GLN A 1 93 ? -14.287 -5.806 13.389 1.00 94.88 93 GLN A C 1
ATOM 721 O O . GLN A 1 93 ? -15.261 -6.193 14.040 1.00 94.88 93 GLN A O 1
ATOM 726 N N . TYR A 1 94 ? -13.409 -4.926 13.886 1.00 92.69 94 TYR A N 1
ATOM 727 C CA . TYR A 1 94 ? -13.580 -4.282 15.193 1.00 92.69 94 TYR A CA 1
ATOM 728 C C . TYR A 1 94 ? -14.887 -3.480 15.252 1.00 92.69 94 TYR A C 1
ATOM 730 O O . TYR A 1 94 ? -15.668 -3.659 16.188 1.00 92.69 94 TYR A O 1
ATOM 738 N N . GLN A 1 95 ? -15.175 -2.692 14.211 1.00 91.50 95 GLN A N 1
ATOM 739 C CA . GLN A 1 95 ? -16.420 -1.934 14.087 1.00 91.50 95 GLN A CA 1
ATOM 740 C C . GLN A 1 95 ? -17.655 -2.848 14.106 1.00 91.50 95 GLN A C 1
ATOM 742 O O . GLN A 1 95 ? -18.605 -2.563 14.831 1.00 91.50 95 GLN A O 1
ATOM 747 N N . ALA A 1 96 ? -17.630 -3.963 13.369 1.00 91.25 96 ALA A N 1
ATOM 748 C CA . ALA A 1 96 ? -18.731 -4.927 13.328 1.00 91.25 96 ALA A CA 1
ATOM 749 C C . ALA A 1 96 ? -18.952 -5.644 14.672 1.00 91.25 96 ALA A C 1
ATOM 751 O O . ALA A 1 96 ? -20.084 -5.936 15.043 1.00 91.25 96 ALA A O 1
ATOM 752 N N . THR A 1 97 ? -17.876 -5.902 15.419 1.00 91.31 97 THR A N 1
ATOM 753 C CA . THR A 1 97 ? -17.933 -6.575 16.730 1.00 91.31 97 THR A CA 1
ATOM 754 C C . THR A 1 97 ? -18.262 -5.598 17.872 1.00 91.31 97 THR A C 1
ATOM 756 O O . THR A 1 97 ? -18.458 -6.020 19.007 1.00 91.31 97 THR A O 1
ATOM 759 N N . GLY A 1 98 ? -18.285 -4.284 17.613 1.00 86.12 98 GLY A N 1
ATOM 760 C CA . GLY A 1 98 ? -18.437 -3.263 18.656 1.00 86.12 98 GLY A CA 1
ATOM 761 C C . GLY A 1 98 ? -17.237 -3.178 19.607 1.00 86.12 98 GLY A C 1
ATOM 762 O O . GLY A 1 98 ? -17.371 -2.738 20.746 1.00 86.12 98 GLY A O 1
ATOM 763 N N . THR A 1 99 ? -16.059 -3.625 19.162 1.00 90.31 99 THR A N 1
ATOM 764 C CA . THR A 1 99 ? -14.809 -3.555 19.933 1.00 90.31 99 THR A CA 1
ATOM 765 C C . THR A 1 99 ? -13.856 -2.545 19.301 1.00 90.31 99 THR A C 1
ATOM 767 O O . THR A 1 99 ? -14.041 -2.131 18.160 1.00 90.31 99 THR A O 1
ATOM 770 N N . PHE A 1 100 ? -12.828 -2.120 20.039 1.00 90.38 100 PHE A N 1
ATOM 771 C CA . PHE A 1 100 ? -11.902 -1.085 19.575 1.00 90.38 100 PHE A CA 1
ATOM 772 C C . PHE A 1 100 ? -10.478 -1.627 19.390 1.00 90.38 100 PHE A C 1
ATOM 774 O O . PHE A 1 100 ? -10.024 -2.443 20.203 1.00 90.38 100 PHE A O 1
ATOM 781 N N . PRO A 1 101 ? -9.744 -1.166 18.358 1.00 88.94 101 PRO A N 1
ATOM 782 C CA . PRO A 1 101 ? -8.313 -1.416 18.219 1.00 88.94 101 PRO A CA 1
ATOM 783 C C . PRO A 1 101 ? -7.527 -0.952 19.450 1.00 88.94 101 PRO A C 1
ATOM 785 O O . PRO A 1 101 ? -7.907 0.019 20.096 1.00 88.94 101 PRO A O 1
ATOM 788 N N . GLU A 1 102 ? -6.388 -1.585 19.742 1.00 88.12 102 GLU A N 1
ATOM 789 C CA . GLU A 1 102 ? -5.593 -1.296 20.951 1.00 88.12 102 GLU A CA 1
ATOM 790 C C . GLU A 1 102 ? -5.207 0.176 21.114 1.00 88.12 102 GLU A C 1
ATOM 792 O O . GLU A 1 102 ? -5.329 0.718 22.206 1.00 88.12 102 GLU A O 1
ATOM 797 N N . HIS A 1 103 ? -4.833 0.849 20.026 1.00 87.06 103 HIS A N 1
ATOM 798 C CA . HIS A 1 103 ? -4.477 2.271 20.042 1.00 87.06 103 HIS A CA 1
ATOM 799 C C . HIS A 1 103 ? -5.662 3.215 20.336 1.00 87.06 103 HIS A C 1
ATOM 801 O O . HIS A 1 103 ? -5.440 4.395 20.583 1.00 87.06 103 HIS A O 1
ATOM 807 N N . LEU A 1 104 ? -6.902 2.711 20.309 1.00 88.19 104 LEU A N 1
ATOM 808 C CA . LEU A 1 104 ? -8.121 3.434 20.687 1.00 88.19 104 LEU A CA 1
ATOM 809 C C . LEU A 1 104 ? -8.718 2.935 22.013 1.00 88.19 104 LEU A C 1
ATOM 811 O O . LEU A 1 104 ? -9.729 3.468 22.463 1.00 88.19 104 LEU A O 1
ATOM 815 N N . LYS A 1 105 ? -8.123 1.930 22.669 1.00 84.44 105 LYS A N 1
ATOM 816 C CA . LYS A 1 105 ? -8.596 1.437 23.972 1.00 84.44 105 LYS A CA 1
ATOM 817 C C . LYS A 1 105 ? -8.161 2.391 25.084 1.00 84.44 105 LYS A C 1
ATOM 819 O O . LYS A 1 105 ? -7.158 2.169 25.759 1.00 84.44 105 LYS A O 1
ATOM 824 N N . PHE A 1 106 ? -8.943 3.440 25.300 1.00 83.94 106 PHE A N 1
ATOM 825 C CA . PHE A 1 106 ? -8.785 4.353 26.430 1.00 83.94 106 PHE A CA 1
ATOM 826 C C . PHE A 1 106 ? -9.806 4.039 27.531 1.00 83.94 106 PHE A C 1
ATOM 828 O O . PHE A 1 106 ? -10.877 3.496 27.267 1.00 83.94 106 PHE A O 1
ATOM 835 N N . LYS A 1 107 ? -9.475 4.368 28.783 1.00 84.31 107 LYS A N 1
ATOM 836 C CA . LYS A 1 107 ? -10.419 4.269 29.907 1.00 84.31 107 LYS A CA 1
ATOM 837 C C . LYS A 1 107 ? -11.262 5.538 29.971 1.00 84.31 107 LYS A C 1
ATOM 839 O O . LYS A 1 107 ? -10.695 6.621 29.816 1.00 84.31 107 LYS A O 1
ATOM 844 N N . THR A 1 108 ? -12.556 5.411 30.275 1.00 85.31 108 THR A N 1
ATOM 845 C CA . THR A 1 108 ? -13.393 6.582 30.556 1.00 85.31 108 THR A CA 1
ATOM 846 C C . THR A 1 108 ? -12.742 7.406 31.674 1.00 85.31 108 THR A C 1
ATOM 848 O O . THR A 1 108 ? -12.359 6.837 32.711 1.00 85.31 108 THR A O 1
ATOM 851 N N . PRO A 1 109 ? -12.595 8.730 31.499 1.00 85.56 109 PRO A N 1
ATOM 852 C CA . PRO A 1 109 ? -12.245 9.623 32.592 1.00 85.56 109 PRO A CA 1
ATOM 853 C C . PRO A 1 109 ? -13.207 9.437 33.771 1.00 85.56 109 PRO A C 1
ATOM 855 O O . PRO A 1 109 ? -14.408 9.269 33.588 1.00 85.56 109 PRO A O 1
ATOM 858 N N . LYS A 1 110 ? -12.686 9.455 35.000 1.00 85.38 110 LYS A N 1
ATOM 859 C CA . LYS A 1 110 ? -13.520 9.334 36.202 1.00 85.38 110 LYS A CA 1
ATOM 860 C C . LYS A 1 110 ? -13.891 10.718 36.713 1.00 85.38 110 LYS A C 1
ATOM 862 O O . LYS A 1 110 ? -12.998 11.523 36.973 1.00 85.38 110 LYS A O 1
ATOM 867 N N . ILE A 1 111 ? -15.181 10.961 36.931 1.00 86.25 111 ILE A N 1
ATOM 868 C CA . ILE A 1 111 ? -15.643 12.164 37.628 1.00 86.25 111 ILE A CA 1
ATOM 869 C C . ILE A 1 111 ? -15.243 12.040 39.100 1.00 86.25 111 ILE A C 1
ATOM 871 O O . ILE A 1 111 ? -15.568 11.056 39.769 1.00 86.25 111 ILE A O 1
ATOM 875 N N . GLN A 1 112 ? -14.508 13.026 39.604 1.00 88.75 112 GLN A N 1
ATOM 876 C CA . GLN A 1 112 ? -14.152 13.101 41.016 1.00 88.75 112 GLN A CA 1
ATOM 877 C C . GLN A 1 112 ? -15.293 13.780 41.771 1.00 88.75 112 GLN A C 1
ATOM 879 O O . GLN A 1 112 ? -15.381 15.002 41.815 1.00 88.75 112 GLN A O 1
ATOM 884 N N . LEU A 1 113 ? -16.191 12.970 42.328 1.00 88.44 113 LEU A N 1
ATOM 885 C CA . LEU A 1 113 ? -17.291 13.431 43.170 1.00 88.44 113 LEU A CA 1
ATOM 886 C C . LEU A 1 113 ? -17.006 13.087 44.632 1.00 88.44 113 LEU A C 1
ATOM 888 O O . LEU A 1 113 ? -16.411 12.047 44.931 1.00 88.44 113 LEU A O 1
ATOM 892 N N . PHE A 1 114 ? -17.461 13.945 45.545 1.00 87.38 114 PHE A N 1
ATOM 893 C CA . PHE A 1 114 ? -17.440 13.645 46.974 1.00 87.38 114 PHE A CA 1
ATOM 894 C C . PHE A 1 114 ? -18.268 12.390 47.266 1.00 87.38 114 PHE A C 1
ATOM 896 O O . PHE A 1 114 ? -19.277 12.132 46.607 1.00 87.38 114 PHE A O 1
ATOM 903 N N . LYS A 1 115 ? -17.836 11.600 48.257 1.00 84.38 115 LYS A N 1
ATOM 904 C CA . LYS A 1 115 ? -18.424 10.285 48.560 1.00 84.38 115 LYS A CA 1
ATOM 905 C C . LYS A 1 115 ? -19.937 10.361 48.787 1.00 84.38 115 LYS A C 1
ATOM 907 O O . LYS A 1 115 ? -20.658 9.530 48.254 1.00 84.38 115 LYS A O 1
ATOM 912 N N . GLU A 1 116 ? -20.386 11.375 49.521 1.00 86.00 116 GLU A N 1
ATOM 913 C CA . GLU A 1 116 ? -21.796 11.593 49.868 1.00 86.00 116 GLU A CA 1
ATOM 914 C C . GLU A 1 116 ? -22.655 11.926 48.644 1.00 86.00 116 GLU A C 1
ATOM 916 O O . GLU A 1 116 ? -23.780 11.457 48.524 1.00 86.00 116 GLU A O 1
ATOM 921 N N . PHE A 1 117 ? -22.100 12.681 47.693 1.00 85.25 117 PHE A N 1
ATOM 922 C CA . PHE A 1 117 ? -22.807 13.048 46.470 1.00 85.25 117 PHE A CA 1
ATOM 923 C C . PHE A 1 117 ? -22.814 11.912 45.444 1.00 85.25 117 PHE A C 1
ATOM 925 O O . PHE A 1 117 ? -23.738 11.784 44.657 1.00 85.25 117 PHE A O 1
ATOM 932 N N . ARG A 1 118 ? -21.807 11.034 45.459 1.00 84.62 118 ARG A N 1
ATOM 933 C CA . ARG A 1 118 ? -21.671 9.943 44.484 1.00 84.62 118 ARG A CA 1
ATOM 934 C C . ARG A 1 118 ? -22.835 8.942 44.501 1.00 84.62 118 ARG A C 1
ATOM 936 O O . ARG A 1 118 ? -23.067 8.264 43.501 1.00 84.62 118 ARG A O 1
ATOM 943 N N . GLU A 1 119 ? -23.528 8.813 45.628 1.00 85.62 119 GLU A N 1
ATOM 944 C CA . GLU A 1 119 ? -24.639 7.870 45.786 1.00 85.62 119 GLU A CA 1
ATOM 945 C C . GLU A 1 119 ? -25.979 8.421 45.275 1.00 85.62 119 GLU A C 1
ATOM 947 O O . GLU A 1 119 ? -26.911 7.634 45.065 1.00 85.62 119 GLU A O 1
ATOM 952 N N . THR A 1 120 ? -26.064 9.730 45.005 1.00 90.75 120 THR A N 1
ATOM 953 C CA . THR A 1 120 ? -27.292 10.382 44.536 1.00 90.75 120 THR A CA 1
ATOM 954 C C . THR A 1 120 ? -27.616 10.043 43.076 1.00 90.75 120 THR A C 1
ATOM 956 O O . THR A 1 120 ? -26.774 9.548 42.314 1.00 90.75 120 THR A O 1
ATOM 959 N N . SER A 1 121 ? -28.870 10.279 42.677 1.00 90.19 121 SER A N 1
ATOM 960 C CA . SER A 1 121 ? -29.352 10.108 41.299 1.00 90.19 121 SER A CA 1
ATOM 961 C C . SER A 1 121 ? -28.564 10.964 40.312 1.00 90.19 121 SER A C 1
ATOM 963 O O . SER A 1 121 ? -28.133 10.469 39.273 1.00 90.19 121 SER A O 1
ATOM 965 N N . GLU A 1 122 ? -28.287 12.212 40.679 1.00 90.25 122 GLU A N 1
ATOM 966 C CA . GLU A 1 122 ? -27.655 13.209 39.813 1.00 90.25 122 GLU A CA 1
ATOM 967 C C . GLU A 1 122 ? -26.202 12.824 39.502 1.00 90.25 122 GLU A C 1
ATOM 969 O O . GLU A 1 122 ? -25.737 12.951 38.370 1.00 90.25 122 GLU A O 1
ATOM 974 N N . ALA A 1 123 ? -25.475 12.287 40.488 1.00 87.38 123 ALA A N 1
ATOM 975 C CA . ALA A 1 123 ? -24.109 11.809 40.294 1.00 87.38 123 ALA A CA 1
ATOM 976 C C . ALA A 1 123 ? -24.024 10.588 39.366 1.00 87.38 123 ALA A C 1
ATOM 978 O O . ALA A 1 123 ? -23.069 10.455 38.587 1.00 87.38 123 ALA A O 1
ATOM 979 N N . LYS A 1 124 ? -25.015 9.691 39.436 1.00 87.44 124 LYS A N 1
ATOM 980 C CA . LYS A 1 124 ? -25.117 8.531 38.539 1.00 87.44 124 LYS A CA 1
ATOM 981 C C . LYS A 1 124 ? -25.465 8.966 37.123 1.00 87.44 124 LYS A C 1
ATOM 983 O O . LYS A 1 124 ? -24.829 8.495 36.186 1.00 87.44 124 LYS A O 1
ATOM 988 N N . GLU A 1 125 ? -26.405 9.894 36.966 1.00 90.69 125 GLU A N 1
ATOM 989 C CA . GLU A 1 125 ? -26.750 10.482 35.669 1.00 90.69 125 GLU A CA 1
ATOM 990 C C . GLU A 1 125 ? -25.546 11.166 35.020 1.00 90.69 125 GLU A C 1
ATOM 992 O O . GLU A 1 125 ? -25.238 10.882 33.865 1.00 90.69 125 GLU A O 1
ATOM 997 N N . ALA A 1 126 ? -24.797 11.978 35.774 1.00 88.81 126 ALA A N 1
ATOM 998 C CA . ALA A 1 126 ? -23.583 12.624 35.277 1.00 88.81 126 ALA A CA 1
ATOM 999 C C . ALA A 1 126 ? -22.504 11.609 34.857 1.00 88.81 126 ALA A C 1
ATOM 1001 O O . ALA A 1 126 ? -21.857 11.780 33.823 1.00 88.81 126 ALA A O 1
ATOM 1002 N N . SER A 1 127 ? -22.324 10.530 35.629 1.00 88.62 127 SER A N 1
ATOM 1003 C CA . SER A 1 127 ? -21.373 9.459 35.292 1.00 88.62 127 SER A CA 1
ATOM 1004 C C . SER A 1 127 ? -21.789 8.715 34.019 1.00 88.62 127 SER A C 1
ATOM 1006 O O . SER A 1 127 ? -20.967 8.525 33.125 1.00 88.62 127 SER A O 1
ATOM 1008 N N . ASN A 1 128 ? -23.074 8.370 33.897 1.00 90.12 128 ASN A N 1
ATOM 1009 C CA . ASN A 1 128 ? -23.628 7.712 32.715 1.00 90.12 128 ASN A CA 1
ATOM 1010 C C . ASN A 1 128 ? -23.538 8.605 31.468 1.00 90.12 128 ASN A C 1
ATOM 1012 O O . ASN A 1 128 ? -23.223 8.115 30.385 1.00 90.12 128 ASN A O 1
ATOM 1016 N N . ALA A 1 129 ? -23.787 9.910 31.613 1.00 91.12 129 ALA A N 1
ATOM 1017 C CA . ALA A 1 129 ? -23.637 10.879 30.532 1.00 91.12 129 ALA A CA 1
ATOM 1018 C C . ALA A 1 129 ? -22.181 10.950 30.047 1.00 91.12 129 ALA A C 1
ATOM 1020 O O . ALA A 1 129 ? -21.934 10.937 28.842 1.00 91.12 129 ALA A O 1
ATOM 1021 N N . LEU A 1 130 ? -21.209 10.941 30.967 1.00 91.69 130 LEU A N 1
ATOM 1022 C CA . LEU A 1 130 ? -19.793 10.914 30.601 1.00 91.69 130 LEU A CA 1
ATOM 1023 C C . LEU A 1 130 ? -19.397 9.614 29.890 1.00 91.69 130 LEU A C 1
ATOM 1025 O O . LEU A 1 130 ? -18.699 9.667 28.878 1.00 91.69 130 LEU A O 1
ATOM 1029 N N . ASP A 1 131 ? -19.849 8.458 30.382 1.00 91.06 131 ASP A N 1
ATOM 1030 C CA . ASP A 1 131 ? -19.622 7.171 29.714 1.00 91.06 131 ASP A CA 1
ATOM 1031 C C . ASP A 1 131 ? -20.243 7.154 28.306 1.00 91.06 131 ASP A C 1
ATOM 1033 O O . ASP A 1 131 ? -19.637 6.645 27.359 1.00 91.06 131 ASP A O 1
ATOM 1037 N N . HIS A 1 132 ? -21.430 7.741 28.131 1.00 91.56 132 HIS A N 1
ATOM 1038 C CA . HIS A 1 132 ? -22.086 7.853 26.829 1.00 91.56 132 HIS A CA 1
ATOM 1039 C C . HIS A 1 132 ? -21.295 8.726 25.843 1.00 91.56 132 HIS A C 1
ATOM 1041 O O . HIS A 1 132 ? -21.025 8.301 24.713 1.00 91.56 132 HIS A O 1
ATOM 1047 N N . GLU A 1 133 ? -20.875 9.920 26.268 1.00 93.62 133 GLU A N 1
ATOM 1048 C CA . GLU A 1 133 ? -20.059 10.823 25.449 1.00 93.62 133 GLU A CA 1
ATOM 1049 C C . GLU A 1 133 ? -18.710 10.192 25.092 1.00 93.62 133 GLU A C 1
ATOM 1051 O O . GLU A 1 133 ? -18.257 10.266 23.947 1.00 93.62 133 GLU A O 1
ATOM 1056 N N . PHE A 1 134 ? -18.087 9.490 26.039 1.00 93.44 134 PHE A N 1
ATOM 1057 C CA . PHE A 1 134 ? -16.823 8.804 25.806 1.00 93.44 134 PHE A CA 1
ATOM 1058 C C . PHE A 1 134 ? -16.955 7.654 24.797 1.00 93.44 134 PHE A C 1
ATOM 1060 O O . PHE A 1 134 ? -16.145 7.543 23.875 1.00 93.44 134 PHE A O 1
ATOM 1067 N N . AS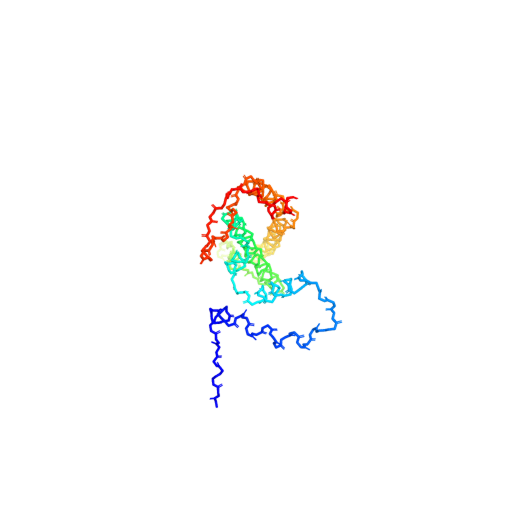N A 1 135 ? -18.005 6.836 24.896 1.00 90.56 135 ASN A N 1
ATOM 1068 C CA . ASN A 1 135 ? -18.283 5.795 23.902 1.00 90.56 135 ASN A CA 1
ATOM 1069 C C . ASN A 1 135 ? -18.562 6.392 22.513 1.00 90.56 135 ASN A C 1
ATOM 1071 O O . ASN A 1 135 ? -18.079 5.876 21.501 1.00 90.56 135 ASN A O 1
ATOM 1075 N N . THR A 1 136 ? -19.277 7.518 22.458 1.00 92.81 136 THR A N 1
ATOM 1076 C CA . THR A 1 136 ? -19.513 8.268 21.217 1.00 92.81 136 THR A CA 1
ATOM 1077 C C . THR A 1 136 ? -18.204 8.782 20.619 1.00 92.81 136 THR A C 1
ATOM 1079 O O . THR A 1 136 ? -17.989 8.674 19.408 1.00 92.81 136 THR A O 1
ATOM 1082 N N . PHE A 1 137 ? -17.298 9.296 21.452 1.00 93.56 137 PHE A N 1
ATOM 1083 C CA . PHE A 1 137 ? -15.958 9.701 21.041 1.00 93.56 137 PHE A CA 1
ATOM 1084 C C . PHE A 1 137 ? -15.157 8.530 20.455 1.00 93.56 137 PHE A C 1
ATOM 1086 O O . PHE A 1 137 ? -14.573 8.679 19.379 1.00 93.56 137 PHE A O 1
ATOM 1093 N N . LEU A 1 138 ? -15.159 7.358 21.100 1.00 92.94 138 LEU A N 1
ATOM 1094 C CA . LEU A 1 138 ? -14.457 6.170 20.598 1.00 92.94 138 LEU A CA 1
ATOM 1095 C C . LEU A 1 138 ? -15.008 5.704 19.245 1.00 92.94 138 LEU A C 1
ATOM 1097 O O . LEU A 1 138 ? -14.237 5.448 18.317 1.00 92.94 138 LEU A O 1
ATOM 1101 N N . ALA A 1 139 ? -16.334 5.657 19.099 1.00 92.06 139 ALA A N 1
ATOM 1102 C CA . ALA A 1 139 ? -16.986 5.287 17.845 1.00 92.06 139 ALA A CA 1
ATOM 1103 C C . ALA A 1 139 ? -16.645 6.267 16.709 1.00 92.06 139 ALA A C 1
ATOM 1105 O O . ALA A 1 139 ? -16.236 5.847 15.623 1.00 92.06 139 ALA A O 1
ATOM 1106 N N . LYS A 1 140 ? -16.738 7.580 16.966 1.00 94.06 140 LYS A N 1
ATOM 1107 C CA . LYS A 1 140 ? -16.364 8.624 15.994 1.00 94.06 140 LYS A CA 1
ATOM 1108 C C . LYS A 1 140 ? -14.880 8.568 15.635 1.00 94.06 140 LYS A C 1
ATOM 1110 O O . LYS A 1 140 ? -14.529 8.744 14.466 1.00 94.06 140 LYS A O 1
ATOM 1115 N N . SER A 1 141 ? -14.019 8.290 16.613 1.00 94.75 141 SER A N 1
ATOM 1116 C CA . SER A 1 141 ? -12.578 8.133 16.399 1.00 94.75 141 SER A CA 1
ATOM 1117 C C . SER A 1 141 ? -12.292 6.961 15.466 1.00 94.75 141 SER A C 1
ATOM 1119 O O . SER A 1 141 ? -11.606 7.152 14.468 1.00 94.75 141 SER A O 1
ATOM 1121 N N . LEU A 1 142 ? -12.896 5.789 15.701 1.00 94.12 142 LEU A N 1
ATOM 1122 C CA . LEU A 1 142 ? -12.725 4.618 14.835 1.00 94.12 142 LEU A CA 1
ATOM 1123 C C . LEU A 1 142 ? -13.174 4.891 13.391 1.00 94.12 142 LEU A C 1
ATOM 1125 O O . LEU A 1 142 ? -12.450 4.561 12.452 1.00 94.12 142 LEU A O 1
ATOM 1129 N N . VAL A 1 143 ? -14.332 5.532 13.202 1.00 94.69 143 VAL A N 1
ATOM 1130 C CA . VAL A 1 143 ? -14.836 5.909 11.867 1.00 94.69 143 VAL A CA 1
ATOM 1131 C C . VAL A 1 143 ? -13.879 6.877 11.167 1.00 94.69 143 VAL A C 1
ATOM 1133 O O . VAL A 1 143 ? -13.573 6.706 9.985 1.00 94.69 143 VAL A O 1
ATOM 1136 N N . THR A 1 144 ? -13.367 7.868 11.897 1.00 95.62 144 THR A N 1
ATOM 1137 C CA . THR A 1 144 ? -12.416 8.854 11.367 1.00 95.62 144 THR A CA 1
ATOM 1138 C C . THR A 1 144 ? -11.088 8.197 10.993 1.00 95.62 144 THR A C 1
ATOM 1140 O O . THR A 1 144 ? -10.568 8.437 9.905 1.00 95.62 144 THR A O 1
ATOM 1143 N N . SER A 1 145 ? -10.563 7.310 11.842 1.00 95.06 145 SER A N 1
ATOM 1144 C CA . SER A 1 145 ? -9.348 6.541 11.565 1.00 95.06 145 SER A CA 1
ATOM 1145 C C . SER A 1 145 ? -9.520 5.633 10.346 1.00 95.06 145 SER A C 1
ATOM 1147 O O . SER A 1 145 ? -8.634 5.584 9.493 1.00 95.06 145 SER A O 1
ATOM 1149 N N . LEU A 1 146 ? -10.667 4.959 10.217 1.00 95.62 146 LEU A N 1
ATOM 1150 C CA . LEU A 1 146 ? -10.999 4.155 9.039 1.00 95.62 146 LEU A CA 1
ATOM 1151 C C . LEU A 1 146 ? -11.017 5.000 7.766 1.00 95.62 146 LEU A C 1
ATOM 1153 O O . LEU A 1 146 ? -10.434 4.593 6.763 1.00 95.62 146 LEU A O 1
ATOM 1157 N N . LYS A 1 147 ? -11.647 6.180 7.801 1.00 96.69 147 LYS A N 1
ATOM 1158 C CA . LYS A 1 147 ? -11.642 7.111 6.667 1.00 96.69 147 LYS A CA 1
ATOM 1159 C C . LYS A 1 147 ? -10.213 7.500 6.283 1.00 96.69 147 LYS A C 1
ATOM 1161 O O . LYS A 1 147 ? -9.826 7.285 5.142 1.00 96.69 147 LYS A O 1
ATOM 1166 N N . ALA A 1 148 ? -9.411 7.952 7.246 1.00 96.88 148 ALA A N 1
ATOM 1167 C CA . ALA A 1 148 ? -8.021 8.332 7.001 1.00 96.88 148 ALA A CA 1
ATOM 1168 C C . ALA A 1 148 ? -7.194 7.180 6.402 1.00 96.88 148 ALA A C 1
ATOM 1170 O O . ALA A 1 148 ? -6.389 7.395 5.498 1.00 96.88 148 ALA A O 1
ATOM 1171 N N . LYS A 1 149 ? -7.412 5.936 6.855 1.00 96.31 149 LYS A N 1
ATOM 1172 C CA . LYS A 1 149 ? -6.743 4.767 6.268 1.00 96.31 149 LYS A CA 1
ATOM 1173 C C . LYS A 1 149 ? -7.234 4.409 4.870 1.00 96.31 149 LYS A C 1
ATOM 1175 O O . LYS A 1 149 ? -6.425 3.966 4.057 1.00 96.31 149 LYS A O 1
ATOM 1180 N N . ARG A 1 150 ? -8.512 4.622 4.554 1.00 97.38 150 ARG A N 1
ATOM 1181 C CA . ARG A 1 150 ? -9.020 4.483 3.179 1.00 97.38 150 ARG A CA 1
ATOM 1182 C C . ARG A 1 150 ? -8.440 5.553 2.253 1.00 97.38 150 ARG A C 1
ATOM 1184 O O . ARG A 1 150 ? -8.054 5.215 1.139 1.00 97.38 150 ARG A O 1
ATOM 1191 N N . ASP A 1 151 ? -8.298 6.786 2.728 1.00 97.38 151 ASP A N 1
ATOM 1192 C CA . ASP A 1 151 ? -7.665 7.875 1.974 1.00 97.38 151 ASP A CA 1
ATOM 1193 C C . ASP A 1 151 ? -6.176 7.576 1.706 1.00 97.38 151 ASP A C 1
ATOM 1195 O O . ASP A 1 151 ? -5.703 7.718 0.579 1.00 97.38 151 ASP A O 1
ATOM 1199 N N . GLU A 1 152 ? -5.447 7.054 2.702 1.00 97.25 152 GLU A N 1
ATOM 1200 C CA . GLU A 1 152 ? -4.074 6.555 2.521 1.00 97.25 152 GLU A CA 1
ATOM 1201 C C . GLU A 1 152 ? -4.008 5.442 1.460 1.00 97.25 152 GLU A C 1
ATOM 1203 O O . GLU A 1 152 ? -3.123 5.451 0.601 1.00 97.25 152 GLU A O 1
ATOM 1208 N N . LEU A 1 153 ? -4.952 4.492 1.476 1.00 97.31 153 LEU A N 1
ATOM 1209 C CA . LEU A 1 153 ? -5.018 3.434 0.468 1.00 97.31 153 LEU A CA 1
ATOM 1210 C C . LEU A 1 153 ? -5.309 3.990 -0.932 1.00 97.31 153 LEU A C 1
ATOM 1212 O O . LEU A 1 153 ? -4.715 3.507 -1.897 1.00 97.31 153 LEU A O 1
ATOM 1216 N N . MET A 1 154 ? -6.189 4.987 -1.057 1.00 96.75 154 MET A N 1
ATOM 1217 C CA . MET A 1 154 ? -6.461 5.658 -2.332 1.00 96.75 154 MET A CA 1
ATOM 1218 C C . MET A 1 154 ? -5.209 6.354 -2.867 1.00 96.75 154 MET A C 1
ATOM 1220 O O . MET A 1 154 ? -4.864 6.159 -4.030 1.00 96.75 154 MET A O 1
ATOM 1224 N N . PHE A 1 155 ? -4.467 7.068 -2.016 1.00 96.56 155 PHE A N 1
ATOM 1225 C CA . PHE A 1 155 ? -3.190 7.680 -2.389 1.00 96.56 155 PHE A CA 1
ATOM 1226 C C . PHE A 1 155 ? -2.170 6.644 -2.892 1.00 96.56 155 PHE A C 1
ATOM 1228 O O . PHE A 1 155 ? -1.576 6.810 -3.959 1.00 96.56 155 PHE A O 1
ATOM 1235 N N . LEU A 1 156 ? -1.991 5.543 -2.152 1.00 96.38 156 LEU A N 1
ATOM 1236 C CA . LEU A 1 156 ? -1.073 4.469 -2.544 1.00 96.38 156 LEU A CA 1
ATOM 1237 C C . LEU A 1 156 ? -1.518 3.775 -3.836 1.00 96.38 156 LEU A C 1
ATOM 1239 O O . LEU A 1 156 ? -0.676 3.431 -4.659 1.00 96.38 156 LEU A O 1
ATOM 1243 N N . SER A 1 157 ? -2.825 3.583 -4.025 1.00 94.62 157 SER A N 1
ATOM 1244 C CA . SER A 1 157 ? -3.377 2.956 -5.231 1.00 94.62 157 SER A CA 1
ATOM 1245 C C . SER A 1 157 ? -3.216 3.859 -6.453 1.00 94.62 157 SER A C 1
ATOM 1247 O O . SER A 1 157 ? -2.814 3.366 -7.501 1.00 94.62 157 SER A O 1
ATOM 1249 N N . GLY A 1 158 ? -3.410 5.173 -6.302 1.00 93.75 158 GLY A N 1
ATOM 1250 C CA . GLY A 1 158 ? -3.133 6.153 -7.355 1.00 93.75 158 GLY A CA 1
ATOM 1251 C C . GLY A 1 158 ? -1.670 6.117 -7.802 1.00 93.75 158 GLY A C 1
ATOM 1252 O O . GLY A 1 158 ? -1.374 6.099 -8.993 1.00 93.75 158 GLY A O 1
ATOM 1253 N N . ALA A 1 159 ? -0.727 5.996 -6.862 1.00 92.94 159 ALA A N 1
ATOM 1254 C CA . ALA A 1 159 ? 0.693 5.858 -7.194 1.00 92.94 159 ALA A CA 1
ATOM 1255 C C . ALA A 1 159 ? 1.036 4.564 -7.965 1.00 92.94 159 ALA A C 1
ATOM 1257 O O . ALA A 1 159 ? 2.082 4.516 -8.616 1.00 92.94 159 ALA A O 1
ATOM 1258 N N . LEU A 1 160 ? 0.182 3.538 -7.880 1.00 93.94 160 LEU A N 1
ATOM 1259 C CA . LEU A 1 160 ? 0.314 2.255 -8.576 1.00 93.94 160 LEU A CA 1
ATOM 1260 C C . LEU A 1 160 ? -0.459 2.204 -9.903 1.00 93.94 160 LEU A C 1
ATOM 1262 O O . LEU A 1 160 ? -0.429 1.175 -10.576 1.00 93.94 160 LEU A O 1
ATOM 1266 N N . GLU A 1 161 ? -1.146 3.280 -10.295 1.00 93.56 161 GLU A N 1
ATOM 1267 C CA . GLU A 1 161 ? -1.832 3.321 -11.583 1.00 93.56 161 GLU A CA 1
ATOM 1268 C C . GLU A 1 161 ? -0.833 3.201 -12.743 1.00 93.56 161 GLU A C 1
ATOM 1270 O O . GLU A 1 161 ? 0.222 3.850 -12.715 1.00 93.56 161 GLU A O 1
ATOM 1275 N N . PRO A 1 162 ? -1.163 2.435 -13.802 1.00 91.00 162 PRO A N 1
ATOM 1276 C CA . PRO A 1 162 ? -0.255 2.206 -14.924 1.00 91.00 162 PRO A CA 1
ATOM 1277 C C . PRO A 1 162 ? 0.275 3.497 -15.551 1.00 91.00 162 PRO A C 1
ATOM 1279 O O . PRO A 1 162 ? 1.460 3.588 -15.858 1.00 91.00 162 PRO A O 1
ATOM 1282 N N . GLN A 1 163 ? -0.577 4.520 -15.677 1.00 92.62 163 GLN A N 1
ATOM 1283 C CA . GLN A 1 163 ? -0.192 5.820 -16.228 1.00 92.62 163 GLN A CA 1
ATOM 1284 C C . GLN A 1 163 ? 0.852 6.523 -15.353 1.00 92.62 163 GLN A C 1
ATOM 1286 O O . GLN A 1 163 ? 1.844 7.030 -15.864 1.00 92.62 163 GLN A O 1
ATOM 1291 N N . ASN A 1 164 ? 0.689 6.500 -14.028 1.00 91.69 164 ASN A N 1
ATOM 1292 C CA . ASN A 1 164 ? 1.631 7.127 -13.098 1.00 91.69 164 ASN A CA 1
ATOM 1293 C C . ASN A 1 164 ? 2.970 6.388 -13.041 1.00 91.69 164 ASN A C 1
ATOM 1295 O O . ASN A 1 164 ? 4.021 7.019 -12.904 1.00 91.69 164 ASN A O 1
ATOM 1299 N N . ILE A 1 165 ? 2.949 5.060 -13.176 1.00 93.19 165 ILE A N 1
ATOM 1300 C CA . ILE A 1 165 ? 4.164 4.253 -13.310 1.00 93.19 165 ILE A CA 1
ATOM 1301 C C . ILE A 1 165 ? 4.865 4.579 -14.635 1.00 93.19 165 ILE A C 1
ATOM 1303 O O . ILE A 1 165 ? 6.063 4.861 -14.633 1.00 93.19 165 ILE A O 1
ATOM 1307 N N . LEU A 1 166 ? 4.130 4.616 -15.750 1.00 91.69 166 LEU A N 1
ATOM 1308 C CA . LEU A 1 166 ? 4.680 4.936 -17.068 1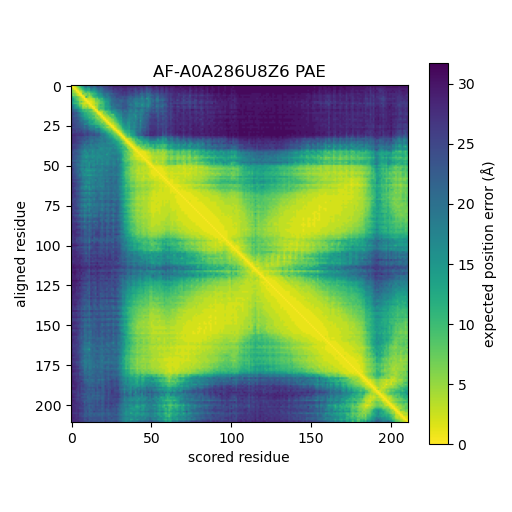.00 91.69 166 LEU A CA 1
ATOM 1309 C C . LEU A 1 166 ? 5.251 6.357 -17.118 1.00 91.69 166 LEU A C 1
ATOM 1311 O O . LEU A 1 166 ? 6.356 6.541 -17.608 1.00 91.69 166 LEU A O 1
ATOM 1315 N N . ASN A 1 167 ? 4.576 7.345 -16.532 1.00 93.25 167 ASN A N 1
ATOM 1316 C CA . ASN A 1 167 ? 5.076 8.721 -16.455 1.00 93.25 167 ASN A CA 1
ATOM 1317 C C . ASN A 1 167 ? 6.405 8.819 -15.687 1.00 93.25 167 ASN A C 1
ATOM 1319 O O . ASN A 1 167 ? 7.235 9.675 -15.984 1.00 93.25 167 ASN A O 1
ATOM 1323 N N . LYS A 1 168 ? 6.632 7.931 -14.708 1.00 90.56 168 LYS A N 1
ATOM 1324 C CA . LYS A 1 168 ? 7.890 7.867 -13.948 1.00 90.56 168 LYS A CA 1
ATOM 1325 C C . LYS A 1 168 ? 8.994 7.094 -14.671 1.00 90.56 168 LYS A C 1
ATOM 1327 O O . LYS A 1 168 ? 10.159 7.475 -14.569 1.00 90.56 168 LYS A O 1
ATOM 1332 N N . LEU A 1 169 ? 8.655 5.989 -15.336 1.00 91.94 169 LEU A N 1
ATOM 1333 C CA . LEU A 1 169 ? 9.633 5.082 -15.953 1.00 91.94 169 LEU A CA 1
ATOM 1334 C C . LEU A 1 169 ? 9.934 5.423 -17.414 1.00 91.94 169 LEU A C 1
ATOM 1336 O O . LEU A 1 169 ? 11.076 5.284 -17.837 1.00 91.94 169 LEU A O 1
ATOM 1340 N N . GLY A 1 170 ? 8.945 5.901 -18.164 1.00 90.69 170 GLY A N 1
ATOM 1341 C CA . GLY A 1 170 ? 9.028 6.212 -19.591 1.00 90.69 170 GLY A CA 1
ATOM 1342 C C . GLY A 1 170 ? 10.229 7.088 -19.943 1.00 90.69 170 GLY A C 1
ATOM 1343 O O . GLY A 1 170 ? 11.059 6.642 -20.728 1.00 90.69 170 GLY A O 1
ATOM 1344 N N . PRO A 1 171 ? 10.430 8.252 -19.294 1.00 93.31 171 PRO A N 1
ATOM 1345 C CA . PRO A 1 171 ? 11.590 9.100 -19.572 1.00 93.31 171 PRO A CA 1
ATOM 1346 C C . PRO A 1 171 ? 12.938 8.397 -19.351 1.00 93.31 171 PRO A C 1
ATOM 1348 O O . PRO A 1 171 ? 13.884 8.630 -20.097 1.00 93.31 171 PRO A O 1
ATOM 1351 N N . LYS A 1 172 ? 13.031 7.508 -18.351 1.00 91.75 172 LYS A N 1
ATOM 1352 C CA . LYS A 1 172 ? 14.247 6.726 -18.072 1.00 91.75 172 LYS A CA 1
ATOM 1353 C C . LYS A 1 172 ? 14.502 5.676 -19.154 1.00 91.75 172 LYS A C 1
ATOM 1355 O O . LYS A 1 172 ? 15.647 5.480 -19.551 1.00 91.75 172 LYS A O 1
ATOM 1360 N N . ILE A 1 173 ? 13.441 5.019 -19.624 1.00 90.81 173 ILE A N 1
ATOM 1361 C CA . ILE A 1 173 ? 13.506 4.028 -20.704 1.00 90.81 173 ILE A CA 1
ATOM 1362 C C . ILE A 1 173 ? 13.898 4.713 -22.012 1.00 90.81 173 ILE A C 1
ATOM 1364 O O . ILE A 1 173 ? 14.825 4.254 -22.673 1.00 90.81 173 ILE A O 1
ATOM 1368 N N . SER A 1 174 ? 13.260 5.831 -22.364 1.00 89.44 174 SER A N 1
ATOM 1369 C CA . SER A 1 174 ? 13.574 6.584 -23.582 1.00 89.44 174 SER A CA 1
ATOM 1370 C C . SER A 1 174 ? 15.011 7.109 -23.578 1.00 89.44 174 SER A C 1
ATOM 1372 O O . SER A 1 174 ? 15.703 6.977 -24.582 1.00 89.44 174 SER A O 1
ATOM 1374 N N . ALA A 1 175 ? 15.495 7.635 -22.446 1.00 90.06 175 ALA A N 1
ATOM 1375 C CA . ALA A 1 175 ? 16.883 8.081 -22.317 1.00 90.06 175 ALA A CA 1
ATOM 1376 C C . ALA A 1 175 ? 17.879 6.924 -22.506 1.00 90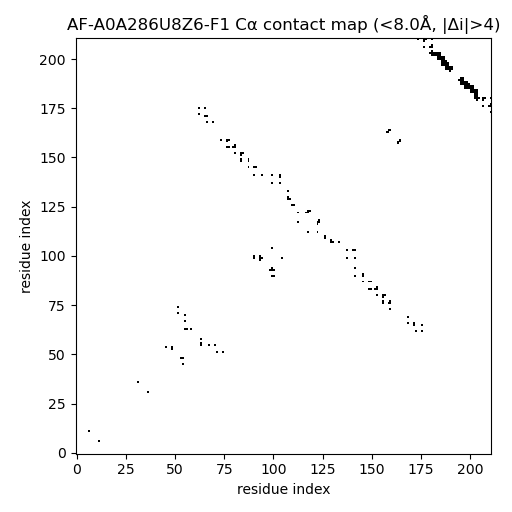.06 175 ALA A C 1
ATOM 1378 O O . ALA A 1 175 ? 18.813 7.039 -23.294 1.00 90.06 175 ALA A O 1
ATOM 1379 N N . CYS A 1 176 ? 17.640 5.785 -21.847 1.00 88.69 176 CYS A N 1
ATOM 1380 C CA . CYS A 1 176 ? 18.472 4.592 -22.009 1.00 88.69 176 CYS A CA 1
ATOM 1381 C C . CYS A 1 176 ? 18.459 4.077 -23.454 1.00 88.69 176 CYS A C 1
ATOM 1383 O O . CYS A 1 176 ? 19.501 3.737 -24.003 1.00 88.69 176 CYS A O 1
ATOM 1385 N N . THR A 1 177 ? 17.289 4.068 -24.092 1.00 86.94 177 THR A N 1
ATOM 1386 C CA . THR A 1 177 ? 17.139 3.608 -25.479 1.00 86.94 177 THR A CA 1
ATOM 1387 C C . THR A 1 177 ? 17.915 4.512 -26.432 1.00 86.94 177 THR A C 1
ATOM 1389 O O . THR A 1 177 ? 18.689 4.013 -27.242 1.00 86.94 177 THR A O 1
ATOM 1392 N N . ALA A 1 178 ? 17.819 5.836 -26.268 1.00 86.69 178 ALA A N 1
ATOM 1393 C CA . ALA A 1 178 ? 18.608 6.783 -27.050 1.00 86.69 178 ALA A CA 1
ATOM 1394 C C . ALA A 1 178 ? 20.122 6.544 -26.896 1.00 86.69 178 ALA A C 1
ATOM 1396 O O . ALA A 1 178 ? 20.842 6.534 -27.891 1.00 86.69 178 ALA A O 1
ATOM 1397 N N . GLU A 1 179 ? 20.607 6.285 -25.677 1.00 86.25 179 GLU A N 1
ATOM 1398 C CA . GLU A 1 179 ? 22.011 5.924 -25.447 1.00 86.25 179 GLU A CA 1
ATOM 1399 C C . GLU A 1 179 ? 22.398 4.614 -26.145 1.00 86.25 179 GLU A C 1
ATOM 1401 O O . GLU A 1 179 ? 23.449 4.547 -26.782 1.00 86.25 179 GLU A O 1
ATOM 1406 N N . LEU A 1 180 ? 21.565 3.573 -26.060 1.00 83.94 180 LEU A N 1
ATOM 1407 C CA . LEU A 1 180 ? 21.831 2.277 -26.690 1.00 83.94 180 LEU A CA 1
ATOM 1408 C C . LEU A 1 180 ? 21.869 2.369 -28.219 1.00 83.94 180 LEU A C 1
ATOM 1410 O O . LEU A 1 180 ? 22.750 1.761 -28.825 1.00 83.94 180 LEU A O 1
ATOM 1414 N N . CYS A 1 181 ? 21.000 3.178 -28.831 1.00 80.06 181 CYS A N 1
ATOM 1415 C CA . CYS A 1 181 ? 21.000 3.412 -30.277 1.00 80.06 181 CYS A CA 1
ATOM 1416 C C . CYS A 1 181 ? 22.294 4.068 -30.783 1.00 80.06 181 CYS A C 1
ATOM 1418 O O . CYS A 1 181 ? 22.666 3.882 -31.939 1.00 80.06 181 CYS A O 1
ATOM 1420 N N . THR A 1 182 ? 23.005 4.820 -29.935 1.00 82.06 182 THR A N 1
ATOM 1421 C CA . THR A 1 182 ? 24.286 5.447 -30.316 1.00 82.06 182 THR A CA 1
ATOM 1422 C C . THR A 1 182 ? 25.492 4.517 -30.194 1.00 82.06 182 THR A C 1
ATOM 1424 O O . THR A 1 182 ? 26.564 4.833 -30.713 1.00 82.06 182 THR A O 1
ATOM 1427 N N . LYS A 1 183 ? 25.350 3.370 -29.518 1.00 80.62 183 LYS A N 1
ATOM 1428 C CA . LYS A 1 183 ? 26.459 2.433 -29.319 1.00 80.62 183 LYS A CA 1
ATOM 1429 C C . LYS A 1 183 ? 26.701 1.622 -30.590 1.00 80.62 183 LYS A C 1
ATOM 1431 O O . LYS A 1 183 ? 25.780 1.062 -31.181 1.00 80.62 183 LYS A O 1
ATOM 1436 N N . GLN A 1 184 ? 27.968 1.536 -30.985 1.00 79.19 184 GLN A N 1
ATOM 1437 C CA . GLN A 1 184 ? 28.405 0.658 -32.065 1.00 79.19 184 GLN A CA 1
ATOM 1438 C C . GLN A 1 184 ? 28.685 -0.747 -31.520 1.00 79.19 184 GLN A C 1
ATOM 1440 O O . GLN A 1 184 ? 29.195 -0.896 -30.408 1.00 79.19 184 GLN A O 1
ATOM 1445 N N . ILE A 1 185 ? 28.366 -1.772 -32.306 1.00 81.12 185 ILE A N 1
ATOM 1446 C CA . ILE A 1 185 ? 28.671 -3.175 -32.012 1.00 81.12 185 ILE A CA 1
ATOM 1447 C C . ILE A 1 185 ? 29.824 -3.616 -32.922 1.00 81.12 185 ILE A C 1
ATOM 1449 O O . ILE A 1 185 ? 29.841 -3.226 -34.095 1.00 81.12 185 ILE A O 1
ATOM 1453 N N . PRO A 1 186 ? 30.787 -4.415 -32.429 1.00 81.31 186 PRO A N 1
ATOM 1454 C CA . PRO A 1 186 ? 31.796 -5.009 -33.292 1.00 81.31 186 PRO A CA 1
ATOM 1455 C C . PRO A 1 186 ? 31.149 -5.966 -34.296 1.00 81.31 186 PRO A C 1
ATOM 1457 O O . PRO A 1 186 ? 30.326 -6.811 -33.939 1.00 81.31 186 PRO A O 1
ATOM 1460 N N . GLU A 1 187 ? 31.552 -5.840 -35.552 1.00 81.31 187 GLU A N 1
ATOM 1461 C CA . GLU A 1 187 ? 31.248 -6.804 -36.596 1.00 81.31 187 GLU A CA 1
ATOM 1462 C C . GLU A 1 187 ? 32.325 -7.893 -36.583 1.00 81.31 187 GLU A C 1
ATOM 1464 O O . GLU A 1 187 ? 33.520 -7.601 -36.483 1.00 81.31 187 GLU A O 1
ATOM 1469 N N . PHE A 1 188 ? 31.901 -9.153 -36.642 1.00 81.50 188 PHE A N 1
ATOM 1470 C CA . PHE A 1 188 ? 32.805 -10.297 -36.629 1.00 81.50 188 PHE A CA 1
ATOM 1471 C C . PHE A 1 188 ? 32.823 -10.970 -37.999 1.00 81.50 188 PHE A C 1
ATOM 1473 O O . PHE A 1 188 ? 31.778 -11.261 -38.577 1.00 81.50 188 PHE A O 1
ATOM 1480 N N . THR A 1 189 ? 34.022 -11.273 -38.490 1.00 80.44 189 THR A N 1
ATOM 1481 C CA . THR A 1 189 ? 34.251 -12.071 -39.701 1.00 80.44 189 THR A CA 1
ATOM 1482 C C . THR A 1 189 ? 35.179 -13.233 -39.378 1.00 80.44 189 THR A C 1
ATOM 1484 O O . THR A 1 189 ? 35.979 -13.160 -38.447 1.00 80.44 189 THR A O 1
ATOM 1487 N N . ASN A 1 190 ? 35.075 -14.323 -40.136 1.00 83.81 190 ASN A N 1
ATOM 1488 C CA . ASN A 1 190 ? 35.975 -15.461 -39.977 1.00 83.81 190 ASN A CA 1
ATOM 1489 C C . ASN A 1 190 ? 37.210 -15.275 -40.858 1.00 83.81 190 ASN A C 1
ATOM 1491 O O . ASN A 1 190 ? 37.088 -14.937 -42.036 1.00 83.81 190 ASN A O 1
ATOM 1495 N N . ASN A 1 191 ? 38.393 -15.532 -40.305 1.00 80.88 191 ASN A N 1
ATOM 1496 C CA . ASN A 1 191 ? 39.612 -15.614 -41.102 1.00 80.88 191 ASN A CA 1
ATOM 1497 C C . ASN A 1 191 ? 39.688 -16.937 -41.889 1.00 80.88 191 ASN A C 1
ATOM 1499 O O . ASN A 1 191 ? 38.897 -17.856 -41.678 1.00 80.88 191 ASN A O 1
ATOM 1503 N N . GLU A 1 192 ? 40.689 -17.065 -42.764 1.00 77.12 192 GLU A N 1
ATOM 1504 C CA . GLU A 1 192 ? 40.938 -18.275 -43.571 1.00 77.12 192 GLU A CA 1
ATOM 1505 C C . GLU A 1 192 ? 41.193 -19.548 -42.733 1.00 77.12 192 GLU A C 1
ATOM 1507 O O . GLU A 1 192 ? 41.153 -20.657 -43.261 1.00 77.12 192 GLU A O 1
ATOM 1512 N N . LYS A 1 193 ? 41.433 -19.407 -41.421 1.00 78.00 193 LYS A N 1
ATOM 1513 C CA . LYS A 1 193 ? 41.625 -20.500 -40.455 1.00 78.00 193 LYS A CA 1
ATOM 1514 C C . LYS A 1 193 ? 40.379 -20.791 -39.604 1.00 78.00 193 LYS A C 1
ATOM 1516 O O . LYS A 1 193 ? 40.429 -21.685 -38.764 1.00 78.00 193 LYS A O 1
ATOM 1521 N N . GLY A 1 194 ? 39.273 -20.074 -39.819 1.00 78.12 194 GLY A N 1
ATOM 1522 C CA . GLY A 1 194 ? 38.019 -20.233 -39.076 1.00 78.12 194 GLY A CA 1
ATOM 1523 C C . GLY A 1 194 ? 37.973 -19.536 -37.710 1.00 78.12 194 GLY A C 1
ATOM 1524 O O . GLY A 1 194 ? 37.078 -19.821 -36.921 1.00 78.12 194 GLY A O 1
ATOM 1525 N N . GLU A 1 195 ? 38.912 -18.640 -37.408 1.00 83.56 195 GLU A N 1
ATOM 1526 C CA . GLU A 1 195 ? 38.913 -17.846 -36.174 1.00 83.56 195 GLU A CA 1
ATOM 1527 C C . GLU A 1 195 ? 38.111 -16.550 -36.368 1.00 83.56 195 GLU A C 1
ATOM 1529 O O . GLU A 1 195 ? 38.223 -15.889 -37.405 1.00 83.56 195 GLU A O 1
ATOM 1534 N N . LEU A 1 196 ? 37.332 -16.168 -35.351 1.00 83.00 196 LEU A N 1
ATOM 1535 C CA . LEU A 1 196 ? 36.566 -14.920 -35.328 1.00 83.00 196 LEU A CA 1
ATOM 1536 C C . LEU A 1 196 ? 37.505 -13.721 -35.137 1.00 83.00 196 LEU A C 1
ATOM 1538 O O . LEU A 1 196 ? 38.156 -13.592 -34.098 1.00 83.00 196 LEU A O 1
ATOM 1542 N N . ILE A 1 197 ? 37.537 -12.818 -36.116 1.00 82.75 197 ILE A N 1
ATOM 1543 C CA . ILE A 1 197 ? 38.256 -11.541 -36.069 1.00 82.75 197 ILE A CA 1
ATOM 1544 C C . ILE A 1 197 ? 37.244 -10.394 -36.163 1.00 82.75 197 ILE A C 1
ATOM 1546 O O . ILE A 1 197 ? 36.265 -10.468 -36.904 1.00 82.75 197 ILE A O 1
ATOM 1550 N N . ILE A 1 198 ? 37.486 -9.316 -35.415 1.00 84.12 198 ILE A N 1
ATOM 1551 C CA . ILE A 1 198 ? 36.691 -8.085 -35.501 1.00 84.12 198 ILE A CA 1
ATOM 1552 C C . ILE A 1 198 ? 37.028 -7.376 -36.823 1.00 84.12 198 ILE A C 1
ATOM 1554 O O . ILE A 1 198 ? 38.160 -6.924 -36.999 1.00 84.12 198 ILE A O 1
ATOM 1558 N N . SER A 1 199 ? 36.069 -7.289 -37.749 1.00 79.88 199 SER A N 1
ATOM 1559 C CA . SER A 1 199 ? 36.228 -6.635 -39.061 1.00 79.88 199 SER A CA 1
ATOM 1560 C C . SER A 1 199 ? 36.001 -5.127 -39.016 1.00 79.88 199 SER A C 1
ATOM 1562 O O . SER A 1 199 ? 36.567 -4.395 -39.825 1.00 79.88 199 SER A O 1
ATOM 1564 N N . GLY A 1 200 ? 35.186 -4.651 -38.076 1.00 82.12 200 GLY A N 1
ATOM 1565 C CA . GLY A 1 200 ? 34.797 -3.249 -37.985 1.00 82.12 200 GLY A CA 1
ATOM 1566 C C . GLY A 1 200 ? 33.806 -2.985 -36.857 1.00 82.12 200 GLY A C 1
ATOM 1567 O O . GLY A 1 200 ? 33.533 -3.857 -36.035 1.00 82.12 200 GLY A O 1
ATOM 1568 N N . TRP A 1 201 ? 33.275 -1.765 -36.819 1.00 83.19 201 TRP A N 1
ATOM 1569 C CA . TRP A 1 201 ? 32.250 -1.332 -35.870 1.00 83.19 201 TRP A CA 1
ATOM 1570 C C . TRP A 1 201 ? 31.039 -0.838 -36.653 1.00 83.19 201 TRP A C 1
ATOM 1572 O O . TRP A 1 201 ? 31.176 0.033 -37.511 1.00 83.19 201 TRP A O 1
ATOM 1582 N N . THR A 1 202 ? 29.864 -1.390 -36.364 1.00 78.81 202 THR A N 1
ATOM 1583 C CA . THR A 1 202 ? 28.608 -1.038 -37.036 1.00 78.81 202 THR A CA 1
ATOM 1584 C C . THR A 1 202 ? 27.582 -0.506 -36.040 1.00 78.81 202 THR A C 1
ATOM 1586 O O . THR A 1 202 ? 27.664 -0.772 -34.840 1.00 78.81 202 THR A O 1
ATOM 1589 N N . THR A 1 203 ? 26.619 0.279 -36.516 1.00 74.19 203 THR A N 1
ATOM 1590 C CA . THR A 1 203 ? 25.528 0.800 -35.682 1.00 74.19 203 THR A CA 1
ATOM 1591 C C . THR A 1 203 ? 24.620 -0.344 -35.238 1.00 74.19 203 THR A C 1
ATOM 1593 O O . THR A 1 203 ? 24.302 -1.237 -36.024 1.00 74.19 203 THR A O 1
ATOM 1596 N N . ASN A 1 204 ? 24.181 -0.319 -33.979 1.00 68.75 204 ASN A N 1
ATOM 1597 C CA . ASN A 1 204 ? 23.301 -1.345 -33.435 1.00 68.75 204 ASN A CA 1
ATOM 1598 C C . ASN A 1 204 ? 21.884 -1.263 -34.031 1.00 68.75 204 ASN A C 1
ATOM 1600 O O . ASN A 1 204 ? 21.012 -0.609 -33.464 1.00 68.75 204 ASN A O 1
ATOM 1604 N N . LEU A 1 205 ? 21.643 -1.949 -35.153 1.00 63.53 205 LEU A N 1
ATOM 1605 C CA . LEU A 1 205 ? 20.320 -2.020 -35.790 1.00 63.53 205 LEU A CA 1
ATOM 1606 C C . LEU A 1 205 ? 19.248 -2.593 -34.845 1.00 63.53 205 LEU A C 1
ATOM 1608 O O . LEU A 1 205 ? 18.129 -2.096 -34.826 1.00 63.53 205 LEU A O 1
ATOM 1612 N N . ALA A 1 206 ? 19.609 -3.551 -33.984 1.00 62.97 206 ALA A N 1
ATOM 1613 C CA . ALA A 1 206 ? 18.685 -4.129 -33.008 1.00 62.97 206 ALA A CA 1
ATOM 1614 C C . ALA A 1 206 ? 18.257 -3.133 -31.912 1.00 62.97 206 ALA A C 1
ATOM 1616 O O . ALA A 1 206 ? 17.180 -3.278 -31.347 1.00 62.97 206 ALA A O 1
ATOM 1617 N N . ALA A 1 207 ? 19.075 -2.120 -31.607 1.00 59.81 207 ALA A N 1
ATOM 1618 C CA . ALA A 1 207 ? 18.679 -1.023 -30.724 1.00 59.81 207 ALA A CA 1
ATOM 1619 C C . ALA A 1 207 ? 17.793 0.002 -31.445 1.00 59.81 207 ALA A C 1
ATOM 1621 O O . ALA A 1 207 ? 16.879 0.543 -30.832 1.00 59.81 207 ALA A O 1
ATOM 1622 N N . VAL A 1 208 ? 18.029 0.235 -32.741 1.00 58.50 208 VAL A N 1
ATOM 1623 C CA . VAL A 1 208 ? 17.220 1.147 -33.565 1.00 58.50 208 VAL A CA 1
ATOM 1624 C C . VAL A 1 208 ? 15.784 0.634 -33.725 1.00 58.50 208 VAL A C 1
ATOM 1626 O O . VAL A 1 208 ? 14.860 1.435 -33.648 1.00 58.50 208 VAL A O 1
ATOM 1629 N N . ASP A 1 209 ? 15.587 -0.682 -33.850 1.00 55.66 209 ASP A N 1
ATOM 1630 C CA . ASP A 1 209 ? 14.252 -1.303 -33.931 1.00 55.66 209 ASP A CA 1
ATOM 1631 C C . ASP A 1 209 ? 13.466 -1.278 -32.598 1.00 55.66 209 ASP A C 1
ATOM 1633 O O . ASP A 1 209 ? 12.263 -1.538 -32.581 1.00 55.66 209 ASP A O 1
ATOM 1637 N N . LEU A 1 210 ? 14.127 -0.972 -31.471 1.00 53.16 210 LEU A N 1
ATOM 1638 C CA . LEU A 1 210 ? 13.515 -0.849 -30.136 1.00 53.16 210 LEU A CA 1
ATOM 1639 C C . LEU A 1 210 ? 13.085 0.591 -29.784 1.00 53.16 210 LEU A C 1
ATOM 1641 O O . LEU A 1 210 ? 12.463 0.786 -28.735 1.00 53.16 210 LEU A O 1
ATOM 1645 N N . GLY A 1 211 ? 13.473 1.578 -30.601 1.00 43.16 211 GLY A N 1
ATOM 1646 C CA . GLY A 1 211 ? 13.260 3.017 -30.387 1.00 43.16 211 GLY A CA 1
ATOM 1647 C C . GLY A 1 211 ? 11.899 3.543 -30.819 1.00 43.16 211 GLY A C 1
ATOM 1648 O O . GLY A 1 211 ? 11.378 3.084 -31.857 1.00 43.16 211 GLY A O 1
#

Secondary structure (DSSP, 8-state):
--------HHHHHHTTTTTHHHHHHHHTTS---HHHHHHHHHHHHHHT--SHHHHHTTS-HHHHHHHHHHHHHHHHHHHHHHHHHHHHHHHHHHHHHT---GGG-PPPPPP---HHHHTSHHHHHHHHHHHHHHHHHHHHHHHHHHHHHHHHHHHHHHHTSHHHHHHHHHHHHHHHHHHHHH-EEEEEEE-TTS-EEEEEEEE-HHHHTT-

Foldseek 3Di:
DDDDDDDDPVVVVVCPVVVVVVCCVVPVPDDDDVVVVVVVVLVVQVVVDDDLVSVLVSPPPLLSVLCVVLSVVLVVLVVVLVVLVVVLVVLVVCLVVVHADPVLPDDQDDDDDDPVCCPDPVVVVVRVVSVVVSSVVSNVVSVVVSVVSVVVSVVSVVCNDPVNSCVVCVVSVVVSLVVLQPDWDFDWDADPVRDTDGPDTHGDVVSVVVD

Sequence (211 aa):
MSSAFSPSSAFLRAISPANFAFIEVQFSVIEQSEGVLSHCSHWQIFQSTNSVNDVIAMVPQDYRHILQEPLLGVAQTTKKANASRATIAKWEQYQATGTFPEHLKFKTPKIQLFKEFRETSEAKEASNALDHEFNTFLAKSLVTSLKAKRDELMFLSGALEPQNILNKLGPKISACTAELCTKQIPEFTNNEKGELIISGWTTNLAAVDLG

pLDDT: mean 79.11, std 18.89, range [27.55, 97.38]

Solvent-accessible surface area (backbone atoms only — not comparable to full-atom values): 12636 Å² total; per-residue (Å²): 138,81,82,79,83,78,79,53,74,70,54,61,65,74,51,66,69,68,64,55,68,71,53,51,75,77,54,75,87,60,84,94,46,78,67,59,60,52,52,54,53,53,51,55,53,57,71,72,50,89,46,73,67,56,56,51,67,67,46,58,73,89,53,30,81,75,44,46,64,60,54,50,52,51,54,52,45,52,52,50,36,53,53,42,52,54,48,49,55,52,51,51,50,25,59,77,71,75,48,71,58,75,97,65,66,72,78,77,84,79,83,90,62,57,76,82,54,50,77,40,72,67,43,47,51,55,51,52,50,50,51,50,54,48,52,51,49,49,53,53,46,53,54,51,52,50,49,54,48,51,51,52,37,50,54,44,49,55,61,66,32,69,67,54,45,42,69,67,45,45,64,57,51,52,52,50,44,56,54,48,38,70,41,64,41,77,36,75,41,69,46,102,85,70,48,83,40,79,74,48,73,40,72,31,60,77,40,53,77,73,103

Radius of gyration: 31.85 Å; Cα contacts (8 Å, |Δi|>4): 118; chains: 1; bounding box: 71×56×93 Å

Organism: NCBI:txid2282107

Mean predicted aligned error: 13.82 Å

Nearest PDB structures (foldseek):
  3na7-assembly1_A  TM=2.318E-01  e=4.935E-01  Helicobacter pylori NCTC 11638
  5vlr-assembly2_B  TM=3.499E-01  e=3.039E+00  Homo sapiens
  8w9b-assembly1_B  TM=2.787E-01  e=1.296E+00  Homo sapiens
  8tgd-assembly1_B  TM=2.376E-01  e=4.037E+00  Homo sapiens